Protein AF-A0A7W1XRI1-F1 (afdb_monomer_lite)

Structure (mmCIF, N/CA/C/O backbone):
data_AF-A0A7W1XRI1-F1
#
_entry.id   AF-A0A7W1XRI1-F1
#
loop_
_atom_site.group_PDB
_atom_site.id
_atom_site.type_symbol
_atom_site.label_atom_id
_atom_site.label_alt_id
_atom_site.label_comp_id
_atom_site.label_asym_id
_atom_site.label_entity_id
_atom_site.label_seq_id
_atom_site.pdbx_PDB_ins_code
_atom_site.Cartn_x
_atom_site.Cartn_y
_atom_site.Cartn_z
_atom_site.occupancy
_atom_site.B_iso_or_equiv
_atom_site.auth_seq_id
_atom_site.auth_comp_id
_atom_site.auth_asym_id
_atom_site.auth_atom_id
_atom_site.pdbx_PDB_model_num
ATOM 1 N N . MET A 1 1 ? -34.642 -37.595 8.463 1.00 37.41 1 MET A N 1
ATOM 2 C CA . MET A 1 1 ? -33.340 -37.280 7.841 1.00 37.41 1 MET A CA 1
ATOM 3 C C . MET A 1 1 ? -33.602 -36.284 6.728 1.00 37.41 1 MET A C 1
ATOM 5 O O . MET A 1 1 ? -34.207 -36.663 5.739 1.00 37.41 1 MET A O 1
ATOM 9 N N . ALA A 1 2 ? -33.246 -35.018 6.920 1.00 35.25 2 ALA A N 1
ATOM 10 C CA . ALA A 1 2 ? -33.265 -34.019 5.857 1.00 35.25 2 ALA A CA 1
ATOM 11 C C . ALA A 1 2 ? -31.878 -33.380 5.870 1.00 35.25 2 ALA A C 1
ATOM 13 O O . ALA A 1 2 ? -31.556 -32.626 6.783 1.00 35.25 2 ALA A O 1
ATOM 14 N N . GLY A 1 3 ? -31.025 -33.817 4.944 1.00 35.16 3 GLY A N 1
ATOM 15 C CA . GLY A 1 3 ? -29.695 -33.256 4.765 1.00 35.16 3 GLY A CA 1
ATOM 16 C C . GLY A 1 3 ? -29.837 -31.884 4.132 1.00 35.16 3 GLY A C 1
ATOM 17 O O . GLY A 1 3 ? -30.342 -31.766 3.018 1.00 35.16 3 GLY A O 1
ATOM 18 N N . THR A 1 4 ? -29.432 -30.852 4.859 1.00 43.38 4 THR A N 1
ATOM 19 C CA . THR A 1 4 ? -29.171 -29.534 4.295 1.00 43.38 4 THR A CA 1
ATOM 20 C C . THR A 1 4 ? -28.108 -29.705 3.214 1.00 43.38 4 THR A C 1
ATOM 22 O O . THR A 1 4 ? -27.023 -30.221 3.476 1.00 43.38 4 THR A O 1
ATOM 25 N N . ASP A 1 5 ? -28.450 -29.352 1.978 1.00 43.97 5 ASP A N 1
ATOM 26 C CA . ASP A 1 5 ? -27.584 -29.549 0.821 1.00 43.97 5 ASP A CA 1
ATOM 27 C C . ASP A 1 5 ? -26.367 -28.616 0.931 1.00 43.97 5 ASP A C 1
ATOM 29 O O . ASP A 1 5 ? -26.465 -27.397 0.750 1.00 43.97 5 ASP A O 1
ATOM 33 N N . GLN A 1 6 ? -25.215 -29.195 1.285 1.00 46.41 6 GLN A N 1
ATOM 34 C CA . GLN A 1 6 ? -23.939 -28.504 1.498 1.00 46.41 6 GLN A CA 1
ATOM 35 C C . GLN A 1 6 ? -23.555 -27.623 0.294 1.00 46.41 6 GLN A C 1
ATOM 37 O O . GLN A 1 6 ? -22.913 -26.585 0.454 1.00 46.41 6 GLN A O 1
ATOM 42 N N . SER A 1 7 ? -24.033 -27.981 -0.902 1.00 38.72 7 SER A N 1
ATOM 43 C CA . SER A 1 7 ? -23.811 -27.250 -2.150 1.00 38.72 7 SER A CA 1
ATOM 44 C C . SER A 1 7 ? -24.429 -25.844 -2.164 1.00 38.72 7 SER A C 1
ATOM 46 O O . SER A 1 7 ? -23.834 -24.926 -2.729 1.00 38.72 7 SER A O 1
ATOM 48 N N . ILE A 1 8 ? -25.570 -25.629 -1.495 1.00 37.28 8 ILE A N 1
ATOM 49 C CA . ILE A 1 8 ? -26.222 -24.313 -1.394 1.00 37.28 8 ILE A CA 1
ATOM 50 C C . ILE A 1 8 ? -25.454 -23.418 -0.417 1.00 37.28 8 ILE A C 1
ATOM 52 O O . ILE A 1 8 ? -25.245 -22.234 -0.687 1.00 37.28 8 ILE A O 1
ATOM 56 N N . ILE A 1 9 ? -24.975 -23.979 0.696 1.00 39.72 9 ILE A N 1
ATOM 57 C CA . ILE A 1 9 ? -24.142 -23.249 1.660 1.00 39.72 9 ILE A CA 1
ATOM 58 C C . ILE A 1 9 ? -22.789 -22.881 1.038 1.00 39.72 9 ILE A C 1
ATOM 60 O O . ILE A 1 9 ? -22.321 -21.755 1.219 1.00 39.72 9 ILE A O 1
ATOM 64 N N . ASP A 1 10 ? -22.181 -23.772 0.259 1.00 43.94 10 ASP A N 1
ATOM 65 C CA . ASP A 1 10 ? -20.917 -23.500 -0.428 1.00 43.94 10 ASP A CA 1
ATOM 66 C C . ASP A 1 10 ? -21.089 -22.494 -1.583 1.00 43.94 10 ASP A C 1
ATOM 68 O O . ASP A 1 10 ? -20.246 -21.610 -1.767 1.00 43.94 10 ASP A O 1
ATOM 72 N N . PHE A 1 11 ? -22.228 -22.524 -2.286 1.00 37.19 11 PHE A N 1
ATOM 73 C CA . PHE A 1 11 ? -22.610 -21.508 -3.274 1.00 37.19 11 PHE A CA 1
ATOM 74 C C . PHE A 1 11 ? -22.793 -20.118 -2.639 1.00 37.19 11 PHE A C 1
ATOM 76 O O . PHE A 1 11 ? -22.273 -19.119 -3.148 1.00 37.19 11 PHE A O 1
ATOM 83 N N . LEU A 1 12 ? -23.459 -20.040 -1.481 1.00 32.16 12 LEU A N 1
ATOM 84 C CA . LEU A 1 12 ? -23.660 -18.787 -0.745 1.00 32.16 12 LEU A CA 1
ATOM 85 C C . LEU A 1 12 ? -22.358 -18.256 -0.120 1.00 32.16 12 LEU A C 1
ATOM 87 O O . LEU A 1 12 ? -22.116 -17.049 -0.163 1.00 32.16 12 LEU A O 1
ATOM 91 N N . LYS A 1 13 ? -21.467 -19.128 0.374 1.00 42.53 13 LYS A N 1
ATOM 92 C CA . LYS A 1 13 ? -20.107 -18.757 0.819 1.00 42.53 13 LYS A CA 1
ATOM 93 C C . LYS A 1 13 ? -19.236 -18.226 -0.327 1.00 42.53 13 LYS A C 1
ATOM 95 O O . LYS A 1 13 ? -18.382 -17.372 -0.091 1.00 42.53 13 LYS A O 1
ATOM 100 N N . GLY A 1 14 ? -19.455 -18.700 -1.556 1.00 36.97 14 GLY A N 1
ATOM 101 C CA . GLY A 1 14 ? -18.768 -18.227 -2.763 1.00 36.97 14 GLY A CA 1
ATOM 102 C C . GLY A 1 14 ? -19.269 -16.873 -3.286 1.00 36.97 14 GLY A C 1
ATOM 103 O O . GLY A 1 14 ? -18.484 -16.097 -3.830 1.00 36.97 14 GLY A O 1
ATOM 104 N N . GLN A 1 15 ? -20.555 -16.558 -3.093 1.00 35.12 15 GLN A N 1
ATOM 105 C CA . GLN A 1 15 ? -21.177 -15.297 -3.529 1.00 35.12 15 GLN A CA 1
ATOM 106 C C . GLN A 1 15 ? -21.109 -14.175 -2.477 1.00 35.12 15 GLN A C 1
ATOM 108 O O . GLN A 1 15 ? -20.987 -13.000 -2.837 1.00 35.12 15 GLN A O 1
ATOM 113 N N . PHE A 1 16 ? -21.159 -14.508 -1.183 1.00 39.94 16 PHE A N 1
ATOM 114 C CA . PHE A 1 16 ? -21.253 -13.538 -0.091 1.00 39.94 16 PHE A CA 1
ATOM 115 C C . PHE A 1 16 ? -19.950 -13.471 0.711 1.00 39.94 16 PHE A C 1
ATOM 117 O O . PHE A 1 16 ? -19.619 -14.333 1.525 1.00 39.94 16 PHE A O 1
ATOM 124 N N . SER A 1 17 ? -19.181 -12.400 0.507 1.00 48.94 17 SER A N 1
ATOM 125 C CA . SER A 1 17 ? -17.988 -12.155 1.315 1.00 48.94 17 SER A CA 1
ATOM 126 C C . SER A 1 17 ? -18.404 -11.607 2.677 1.00 48.94 17 SER A C 1
ATOM 128 O O . SER A 1 17 ? -18.649 -10.409 2.809 1.00 48.94 17 SER A O 1
ATOM 130 N N . TRP A 1 18 ? -18.413 -12.457 3.706 1.00 42.91 18 TRP A N 1
ATOM 131 C CA . TRP A 1 18 ? -18.599 -12.049 5.106 1.00 42.91 18 TRP A CA 1
ATOM 132 C C . TRP A 1 18 ? -17.709 -10.861 5.504 1.00 42.91 18 TRP A C 1
ATOM 134 O O . TRP A 1 18 ? -18.136 -9.990 6.253 1.00 42.91 18 TRP A O 1
ATOM 144 N N . LYS A 1 19 ? -16.516 -10.738 4.901 1.00 42.34 19 LYS A N 1
ATOM 145 C CA . LYS A 1 19 ? -15.632 -9.568 5.045 1.00 42.34 19 LYS A CA 1
ATOM 146 C C . LYS A 1 19 ? -16.298 -8.262 4.597 1.00 42.34 19 LYS A C 1
ATOM 148 O O . LYS A 1 19 ? -16.193 -7.265 5.297 1.00 42.34 19 LYS A O 1
ATOM 153 N N . LYS A 1 20 ? -16.998 -8.251 3.457 1.00 40.41 20 LYS A N 1
ATOM 154 C CA . LYS A 1 20 ? -17.723 -7.065 2.963 1.00 40.41 20 LYS A CA 1
ATOM 155 C C . LYS A 1 20 ? -18.910 -6.719 3.863 1.00 40.41 20 LYS A C 1
ATOM 157 O O . LYS A 1 20 ? -19.158 -5.540 4.082 1.00 40.41 20 LYS A O 1
ATOM 162 N N . THR A 1 21 ? -19.587 -7.725 4.417 1.00 46.03 21 THR A N 1
ATOM 163 C CA . THR A 1 21 ? -20.701 -7.539 5.359 1.00 46.03 21 THR A CA 1
ATOM 164 C C . THR A 1 21 ? -20.227 -6.947 6.686 1.00 46.03 21 THR A C 1
ATOM 166 O O . THR A 1 21 ? -20.824 -5.984 7.154 1.00 46.03 21 THR A O 1
ATOM 169 N N . PHE A 1 22 ? -19.118 -7.437 7.255 1.00 47.59 22 PHE A N 1
ATOM 170 C CA . PHE A 1 22 ? -18.530 -6.864 8.473 1.00 47.59 22 PHE A CA 1
ATOM 171 C C . PHE A 1 22 ? -17.975 -5.454 8.251 1.00 47.59 22 PHE A C 1
ATOM 173 O O . PHE A 1 22 ? -18.171 -4.587 9.095 1.00 47.59 22 PHE A O 1
ATOM 180 N N . ILE A 1 23 ? -17.361 -5.183 7.093 1.00 42.34 23 ILE A N 1
ATOM 181 C CA . ILE A 1 23 ? -16.920 -3.828 6.725 1.00 42.34 23 ILE A CA 1
ATOM 182 C C . ILE A 1 23 ? -18.124 -2.886 6.588 1.00 42.34 23 ILE A C 1
ATOM 184 O O . ILE A 1 23 ? -18.097 -1.785 7.128 1.00 42.34 23 ILE A O 1
ATOM 188 N N . ALA A 1 24 ? -19.196 -3.309 5.911 1.00 44.28 24 ALA A N 1
ATOM 189 C CA . ALA A 1 24 ? -20.409 -2.506 5.769 1.00 44.28 24 ALA A CA 1
ATOM 190 C C . ALA A 1 24 ? -21.101 -2.261 7.120 1.00 44.28 24 ALA A C 1
ATOM 192 O O . ALA A 1 24 ? -21.518 -1.138 7.395 1.00 44.28 24 ALA A O 1
ATOM 193 N N . ALA A 1 25 ? -21.166 -3.282 7.980 1.00 52.06 25 ALA A N 1
ATOM 194 C CA . ALA A 1 25 ? -21.699 -3.168 9.333 1.00 52.06 25 ALA A CA 1
ATOM 195 C C . ALA A 1 25 ? -20.845 -2.232 10.197 1.00 52.06 25 ALA A C 1
ATOM 197 O O . ALA A 1 25 ? -21.398 -1.368 10.863 1.00 52.06 25 ALA A O 1
ATOM 198 N N . GLY A 1 26 ? -19.514 -2.330 10.127 1.00 49.44 26 GLY A N 1
ATOM 199 C CA . GLY A 1 26 ? -18.587 -1.424 10.804 1.00 49.44 26 GLY A CA 1
ATOM 200 C C . GLY A 1 26 ? -18.720 0.026 10.344 1.00 49.44 26 GLY A C 1
ATOM 201 O O . GLY A 1 26 ? -18.799 0.923 11.174 1.00 49.44 26 GLY A O 1
ATOM 202 N N . VAL A 1 27 ? -18.820 0.264 9.031 1.00 45.47 27 VAL A N 1
ATOM 203 C CA . VAL A 1 27 ? -19.059 1.604 8.465 1.00 45.47 27 VAL A CA 1
ATOM 204 C C . VAL A 1 27 ? -20.405 2.157 8.930 1.00 45.47 27 VAL A C 1
ATOM 206 O O . VAL A 1 27 ? -20.464 3.294 9.387 1.00 45.47 27 VAL A O 1
ATOM 209 N N . ALA A 1 28 ? -21.476 1.362 8.875 1.00 46.91 28 ALA A N 1
ATOM 210 C CA . ALA A 1 28 ? -22.787 1.775 9.369 1.00 46.91 28 ALA A CA 1
ATOM 211 C C . ALA A 1 28 ? -22.765 2.067 10.879 1.00 46.91 28 ALA A C 1
ATOM 213 O O . ALA A 1 28 ? -23.347 3.049 11.325 1.00 46.91 28 ALA A O 1
ATOM 214 N N . PHE A 1 29 ? -22.050 1.261 11.661 1.00 54.41 29 PHE A N 1
ATOM 215 C CA . PHE A 1 29 ? -21.919 1.433 13.105 1.00 54.41 29 PHE A CA 1
ATOM 216 C C . PHE A 1 29 ? -21.127 2.701 13.465 1.00 54.41 29 PHE A C 1
ATOM 218 O O . PHE A 1 29 ? -21.561 3.472 14.317 1.00 54.41 29 PHE A O 1
ATOM 225 N N . VAL A 1 30 ? -20.028 2.987 12.758 1.00 47.53 30 VAL A N 1
ATOM 226 C CA . VAL A 1 30 ? -19.276 4.249 12.891 1.00 47.53 30 VAL A CA 1
ATOM 227 C C . VAL A 1 30 ? -20.113 5.453 12.456 1.00 47.53 30 VAL A C 1
ATOM 229 O O . VAL A 1 30 ? -20.028 6.494 13.095 1.00 47.53 30 VAL A O 1
ATOM 232 N N . LEU A 1 31 ? -20.941 5.338 11.413 1.00 43.28 31 LEU A N 1
ATOM 233 C CA . LEU A 1 31 ? -21.844 6.419 10.991 1.00 43.28 31 LEU A CA 1
ATOM 234 C C . LEU A 1 31 ? -22.941 6.707 12.025 1.00 43.28 31 LEU A C 1
ATOM 236 O O . LEU A 1 31 ? -23.310 7.862 12.207 1.00 43.28 31 LEU A O 1
ATOM 240 N N . VAL A 1 32 ? -23.463 5.670 12.688 1.00 50.59 32 VAL A N 1
ATOM 241 C CA . VAL A 1 32 ? -24.526 5.799 13.697 1.00 50.59 32 VAL A CA 1
ATOM 242 C C . VAL A 1 32 ? -23.991 6.347 15.018 1.00 50.59 32 VAL A C 1
ATOM 244 O O . VAL A 1 32 ? -24.643 7.192 15.625 1.00 50.59 32 VAL A O 1
ATOM 247 N N . PHE A 1 33 ? -22.828 5.876 15.471 1.00 49.22 33 PHE A N 1
ATOM 248 C CA . PHE A 1 33 ? -22.303 6.233 16.790 1.00 49.22 33 PHE A CA 1
ATOM 249 C C . PHE A 1 33 ? -21.225 7.324 16.740 1.00 49.22 33 PHE A C 1
ATOM 251 O O . PHE A 1 33 ? -21.141 8.119 17.665 1.00 49.22 33 PHE A O 1
ATOM 258 N N . GLY A 1 34 ? -20.454 7.450 15.659 1.00 45.84 34 GLY A N 1
ATOM 259 C CA . GLY A 1 34 ? -19.337 8.395 15.547 1.00 45.84 34 GLY A CA 1
ATOM 260 C C . GLY A 1 34 ? -18.073 7.907 16.269 1.00 45.84 34 GLY A C 1
ATOM 261 O O . GLY A 1 34 ? -18.139 7.338 17.355 1.00 45.84 34 GLY A O 1
ATOM 262 N N . GLY A 1 35 ? -16.897 8.132 15.670 1.00 47.97 35 GLY A N 1
ATOM 263 C CA . GLY A 1 35 ? -15.612 7.639 16.196 1.00 47.97 35 GLY A CA 1
ATOM 264 C C . GLY A 1 35 ? -15.251 8.155 17.598 1.00 47.97 35 GLY A C 1
ATOM 265 O O . GLY A 1 35 ? -14.703 7.407 18.400 1.00 47.97 35 GLY A O 1
ATOM 266 N N . GLU A 1 36 ? -15.597 9.404 17.918 1.00 43.12 36 GLU A N 1
ATOM 267 C CA . GLU A 1 36 ? -15.350 10.007 19.240 1.00 43.12 36 GLU A CA 1
ATOM 268 C C . GLU A 1 36 ? -16.320 9.495 20.324 1.00 43.12 36 GLU A C 1
ATOM 270 O O . GLU A 1 36 ? -15.937 9.311 21.482 1.00 43.12 36 GLU A O 1
ATOM 275 N N . THR A 1 37 ? -17.569 9.190 19.959 1.00 49.56 37 THR A N 1
ATOM 276 C CA . THR A 1 37 ? -18.570 8.632 20.886 1.00 49.56 37 THR A CA 1
ATOM 277 C C . THR A 1 37 ? -18.275 7.173 21.222 1.00 49.56 37 THR A C 1
ATOM 279 O O . THR A 1 37 ? -18.488 6.745 22.354 1.00 49.56 37 THR A O 1
ATOM 282 N N . LEU A 1 38 ? -17.742 6.414 20.254 1.00 53.78 38 LEU A N 1
ATOM 283 C CA . LEU A 1 38 ? -17.369 5.009 20.441 1.00 53.78 38 LEU A CA 1
ATOM 284 C C . LEU A 1 38 ? -16.309 4.819 21.539 1.00 53.78 38 LEU A C 1
ATOM 286 O O . LEU A 1 38 ? -16.357 3.822 22.258 1.00 53.78 38 LEU A O 1
ATOM 290 N N . GLY A 1 39 ? -15.388 5.778 21.689 1.00 52.75 39 GLY A N 1
ATOM 291 C CA . GLY A 1 39 ? -14.331 5.728 22.702 1.00 52.75 39 GLY A CA 1
ATOM 292 C C . GLY A 1 39 ? -14.754 6.207 24.092 1.00 52.75 39 GLY A C 1
ATOM 293 O O . GLY A 1 39 ? -14.235 5.715 25.087 1.00 52.75 39 GLY A O 1
ATOM 294 N N . SER A 1 40 ? -15.701 7.145 24.179 1.00 51.44 40 SER A N 1
ATOM 295 C CA . SER A 1 40 ? -16.150 7.732 25.453 1.00 51.44 40 SER A CA 1
ATOM 296 C C . SER A 1 40 ? -17.323 6.993 26.113 1.00 51.44 40 SER A C 1
ATOM 298 O O . SER A 1 40 ? -17.584 7.222 27.289 1.00 51.44 40 SER A O 1
ATOM 300 N N . HIS A 1 41 ? -18.010 6.106 25.380 1.00 59.69 41 HIS A N 1
ATOM 301 C CA . HIS A 1 41 ? -19.217 5.393 25.833 1.00 59.69 41 HIS A CA 1
ATOM 302 C C . HIS A 1 41 ? -19.175 3.884 25.522 1.00 59.69 41 HIS A C 1
ATOM 304 O O . HIS A 1 41 ? -20.215 3.251 25.317 1.00 59.69 41 HIS A O 1
ATOM 310 N N . SER A 1 42 ? -17.979 3.293 25.449 1.00 58.72 42 SER A N 1
ATOM 311 C CA . SER A 1 42 ? -17.773 1.887 25.059 1.00 58.72 42 SER A CA 1
ATOM 312 C C . SER A 1 42 ? -18.607 0.903 25.890 1.00 58.72 42 SER A C 1
ATOM 314 O O . SER A 1 42 ? -19.233 0.004 25.330 1.00 58.72 42 SER A O 1
ATOM 316 N N . ASP A 1 43 ? -18.706 1.109 27.203 1.00 63.56 43 ASP A N 1
ATOM 317 C CA . ASP A 1 43 ? -19.498 0.255 28.096 1.00 63.56 43 ASP A CA 1
ATOM 318 C C . ASP A 1 43 ? -20.999 0.289 27.771 1.00 63.56 43 ASP A C 1
ATOM 320 O O . ASP A 1 43 ? -21.679 -0.739 27.814 1.00 63.56 43 ASP A O 1
ATOM 324 N N . ASP A 1 44 ? -21.532 1.453 27.401 1.00 67.50 44 ASP A N 1
ATOM 325 C CA . ASP A 1 44 ? -22.946 1.604 27.053 1.00 67.50 44 ASP A CA 1
ATOM 326 C C . ASP A 1 44 ? -23.254 1.048 25.658 1.00 67.50 44 ASP A C 1
ATOM 328 O O . ASP A 1 44 ? -24.326 0.481 25.427 1.00 67.50 44 ASP A O 1
ATOM 332 N N . ILE A 1 45 ? -22.283 1.106 24.746 1.00 62.88 45 ILE A N 1
ATOM 333 C CA . ILE A 1 45 ? -22.358 0.473 23.427 1.00 62.88 45 ILE A CA 1
ATOM 334 C C . ILE A 1 45 ? -22.326 -1.054 23.552 1.00 62.88 45 ILE A C 1
ATOM 336 O O . ILE A 1 45 ? -23.132 -1.737 22.918 1.00 62.88 45 ILE A O 1
ATOM 340 N N . ILE A 1 46 ? -21.462 -1.604 24.408 1.00 67.12 46 ILE A N 1
ATOM 341 C CA . ILE A 1 46 ? -21.415 -3.046 24.694 1.00 67.12 46 ILE A CA 1
ATOM 342 C C . ILE A 1 46 ? -22.736 -3.509 25.318 1.00 67.12 46 ILE A C 1
ATOM 344 O O . ILE A 1 46 ? -23.309 -4.507 24.874 1.00 67.12 46 ILE A O 1
ATOM 348 N N . LYS A 1 47 ? -23.290 -2.756 26.279 1.00 75.00 47 LYS A N 1
ATOM 349 C CA . LYS A 1 47 ? -24.630 -3.035 26.829 1.00 75.00 47 LYS A CA 1
ATOM 350 C C . LYS A 1 47 ? -25.710 -3.012 25.747 1.00 75.00 47 LYS A C 1
ATOM 352 O O . LYS A 1 47 ? -26.585 -3.877 25.747 1.00 75.00 47 LYS A O 1
ATOM 357 N N . TRP A 1 48 ? -25.664 -2.055 24.820 1.00 72.19 48 TRP A N 1
ATOM 358 C CA . TRP A 1 48 ? -26.609 -1.984 23.702 1.00 72.19 48 TRP A CA 1
ATOM 359 C C . TRP A 1 48 ? -26.493 -3.200 22.774 1.00 72.19 48 TRP A C 1
ATOM 361 O O . TRP A 1 48 ? -27.517 -3.783 22.415 1.00 72.19 48 TRP A O 1
ATOM 371 N N . ILE A 1 49 ? -25.270 -3.627 22.433 1.00 66.88 49 ILE A N 1
ATOM 372 C CA . ILE A 1 49 ? -25.008 -4.808 21.589 1.00 66.88 49 ILE A CA 1
ATOM 373 C C . ILE A 1 49 ? -25.568 -6.072 22.255 1.00 66.88 49 ILE A C 1
ATOM 375 O O . ILE A 1 49 ? -26.246 -6.871 21.606 1.00 66.88 49 ILE A O 1
ATOM 379 N N . ASN A 1 50 ? -25.333 -6.229 23.557 1.00 76.88 50 ASN A N 1
ATOM 380 C CA . ASN A 1 50 ? -25.730 -7.424 24.301 1.00 76.88 50 ASN A CA 1
ATOM 381 C C . ASN A 1 50 ? -27.237 -7.481 24.581 1.00 76.88 50 ASN A C 1
ATOM 383 O O . ASN A 1 50 ? -27.801 -8.563 24.699 1.00 76.88 50 ASN A O 1
ATOM 387 N N . ASN A 1 51 ? -27.923 -6.337 24.636 1.00 76.94 51 ASN A N 1
ATOM 388 C CA . ASN A 1 51 ? -29.351 -6.304 24.961 1.00 76.94 51 ASN A CA 1
ATOM 389 C C . ASN A 1 51 ? -30.275 -6.237 23.740 1.00 76.94 51 ASN A C 1
ATOM 391 O O . ASN A 1 51 ? -31.482 -6.483 23.877 1.00 76.94 51 ASN A O 1
ATOM 395 N N . ARG A 1 52 ? -29.749 -5.957 22.542 1.00 72.06 52 ARG A N 1
ATOM 396 C CA . ARG A 1 52 ? -30.565 -5.799 21.333 1.00 72.06 52 ARG A CA 1
ATOM 397 C C . ARG A 1 52 ? -30.775 -7.118 20.596 1.00 72.06 52 ARG A C 1
ATOM 399 O O . ARG A 1 52 ? -29.838 -7.873 20.366 1.00 72.06 52 ARG A O 1
ATOM 406 N N . ASN A 1 53 ? -32.021 -7.378 20.206 1.00 73.69 53 ASN A N 1
ATOM 407 C CA . ASN A 1 53 ? -32.368 -8.538 19.388 1.00 73.69 53 ASN A CA 1
ATOM 408 C C . ASN A 1 53 ? -31.863 -8.346 17.954 1.00 73.69 53 ASN A C 1
ATOM 410 O O . ASN A 1 53 ? -31.884 -7.226 17.430 1.00 73.69 53 ASN A O 1
ATOM 414 N N . VAL A 1 54 ? -31.465 -9.443 17.309 1.00 60.25 54 VAL A N 1
ATOM 415 C CA . VAL A 1 54 ? -31.155 -9.443 15.875 1.00 60.25 54 VAL A CA 1
ATOM 416 C C . VAL A 1 54 ? -32.412 -9.028 15.086 1.00 60.25 54 VAL A C 1
ATOM 418 O O . VAL A 1 54 ? -33.470 -9.642 15.263 1.00 60.25 54 VAL A O 1
ATOM 421 N N . PRO A 1 55 ? -32.333 -7.992 14.226 1.00 55.75 55 PRO A N 1
ATOM 422 C CA . PRO A 1 55 ? -33.451 -7.584 13.380 1.00 55.75 55 PRO A CA 1
ATOM 423 C C . PRO A 1 55 ? -33.940 -8.730 12.494 1.00 55.75 55 PRO A C 1
ATOM 425 O O . PRO A 1 55 ? -33.133 -9.517 12.010 1.00 55.75 55 PRO A O 1
ATOM 428 N N . GLU A 1 56 ? -35.241 -8.792 12.221 1.00 52.91 56 GLU A N 1
ATOM 429 C CA . GLU A 1 56 ? -35.870 -9.893 11.473 1.00 52.91 56 GLU A CA 1
ATOM 430 C C . GLU A 1 56 ? -35.232 -10.127 10.093 1.00 52.91 56 GLU A C 1
ATOM 432 O O . GLU A 1 56 ? -34.910 -11.258 9.738 1.00 52.91 56 GLU A O 1
ATOM 437 N N . PHE A 1 57 ? -34.894 -9.050 9.374 1.00 47.84 57 PHE A N 1
ATOM 438 C CA . PHE A 1 57 ? -34.188 -9.127 8.088 1.00 47.84 57 PHE A CA 1
ATOM 439 C C . PHE A 1 57 ? -32.773 -9.730 8.186 1.00 47.84 57 PHE A C 1
ATOM 441 O O . PHE A 1 57 ? -32.228 -10.179 7.182 1.00 47.84 57 PHE A O 1
ATOM 448 N N . ALA A 1 58 ? -32.162 -9.705 9.374 1.00 49.94 58 ALA A N 1
ATOM 449 C CA . ALA A 1 58 ? -30.813 -10.194 9.639 1.00 49.94 58 ALA A CA 1
ATOM 450 C C . ALA A 1 58 ? -30.799 -11.628 10.201 1.00 49.94 58 ALA A C 1
ATOM 452 O O . ALA A 1 58 ? -29.749 -12.271 10.196 1.00 49.94 58 ALA A O 1
ATOM 453 N N . GLN A 1 59 ? -31.948 -12.157 10.644 1.00 56.06 59 GLN A N 1
ATOM 454 C CA . GLN A 1 59 ? -32.046 -13.502 11.227 1.00 56.06 59 GLN A CA 1
ATOM 455 C C . GLN A 1 59 ? -31.627 -14.593 10.230 1.00 56.06 59 GLN A C 1
ATOM 457 O O . GLN A 1 59 ? -30.927 -15.533 10.599 1.00 56.06 59 GLN A O 1
ATOM 462 N N . SER A 1 60 ? -31.962 -14.433 8.946 1.00 47.53 60 SER A N 1
ATOM 463 C CA . SER A 1 60 ? -31.581 -15.369 7.876 1.00 47.53 60 SER A CA 1
ATOM 464 C C . SER A 1 60 ? -30.073 -15.414 7.599 1.00 47.53 60 SER A C 1
ATOM 466 O O . SER A 1 60 ? -29.562 -16.441 7.160 1.00 47.53 60 SER A O 1
ATOM 468 N N . PHE A 1 61 ? -29.344 -14.331 7.881 1.00 45.97 61 PHE A N 1
ATOM 469 C CA . PHE A 1 61 ? -27.894 -14.268 7.694 1.00 45.97 61 PHE A CA 1
ATOM 470 C C . PHE A 1 61 ? -27.151 -14.905 8.869 1.00 45.97 61 PHE A C 1
ATOM 472 O O . PHE A 1 61 ? -26.162 -15.609 8.671 1.00 45.97 61 PHE A O 1
ATOM 479 N N . VAL A 1 62 ? -27.655 -14.699 10.086 1.00 50.38 62 VAL A N 1
ATOM 480 C CA . VAL A 1 62 ? -27.066 -15.216 11.329 1.00 50.38 62 VAL A CA 1
ATOM 481 C C . VAL A 1 62 ? -27.279 -16.730 11.480 1.00 50.38 62 VAL A C 1
ATOM 483 O O . VAL A 1 62 ? -26.380 -17.423 11.943 1.00 50.38 62 VAL A O 1
ATOM 486 N N . ASN A 1 63 ? -28.404 -17.263 10.998 1.00 52.09 63 ASN A N 1
ATOM 487 C CA . ASN A 1 63 ? -28.760 -18.685 11.112 1.00 52.09 63 ASN A CA 1
ATOM 488 C C . ASN A 1 63 ? -28.088 -19.607 10.070 1.00 52.09 63 ASN A C 1
ATOM 490 O O . ASN A 1 63 ? -28.462 -20.768 9.941 1.00 52.09 63 ASN A O 1
ATOM 494 N N . SER A 1 64 ? -27.099 -19.123 9.309 1.00 44.47 64 SER A N 1
ATOM 495 C CA . SER A 1 64 ? -26.443 -19.901 8.239 1.00 44.47 64 SER A CA 1
ATOM 496 C C . SER A 1 64 ? -25.357 -20.884 8.723 1.00 44.47 64 SER A C 1
ATOM 498 O O . SER A 1 64 ? -24.660 -21.484 7.904 1.00 44.47 64 SER A O 1
ATOM 500 N N . GLY A 1 65 ? -25.223 -21.080 10.040 1.00 42.69 65 GLY A N 1
ATOM 501 C CA . GLY A 1 65 ? -24.386 -22.113 10.654 1.00 42.69 65 GLY A CA 1
ATOM 502 C C . GLY A 1 65 ? -25.227 -23.137 11.417 1.00 42.69 65 GLY A C 1
ATOM 503 O O . GLY A 1 65 ? -25.664 -22.841 12.520 1.00 42.69 65 GLY A O 1
ATOM 504 N N . ASP A 1 66 ? -25.454 -24.302 10.802 1.00 39.72 66 ASP A N 1
ATOM 505 C CA . ASP A 1 66 ? -25.823 -25.637 11.335 1.00 39.72 66 ASP A CA 1
ATOM 506 C C . ASP A 1 66 ? -26.775 -25.814 12.540 1.00 39.72 66 ASP A C 1
ATOM 508 O O . ASP A 1 66 ? -26.939 -26.919 13.051 1.00 39.72 66 ASP A O 1
ATOM 512 N N . SER A 1 67 ? -27.484 -24.782 12.979 1.00 41.84 67 SER A N 1
ATOM 513 C CA . SER A 1 67 ? -28.397 -24.853 14.115 1.00 41.84 67 SER A CA 1
ATOM 514 C C . SER A 1 67 ? -29.773 -24.353 13.699 1.00 41.84 67 SER A C 1
ATOM 516 O O . SER A 1 67 ? -30.099 -23.170 13.805 1.00 41.84 67 SER A O 1
ATOM 518 N N . LEU A 1 68 ? -30.607 -25.293 13.253 1.00 42.06 68 LEU A N 1
ATOM 519 C CA . LEU A 1 68 ? -32.061 -25.159 13.170 1.00 42.06 68 LEU A CA 1
ATOM 520 C C . LEU A 1 68 ? -32.636 -25.093 14.600 1.00 42.06 68 LEU A C 1
ATOM 522 O O . LEU A 1 68 ? -33.280 -26.018 15.082 1.00 42.06 68 LEU A O 1
ATOM 526 N N . ALA A 1 69 ? -32.368 -23.989 15.296 1.00 40.84 69 ALA A N 1
ATOM 527 C CA . ALA A 1 69 ? -33.042 -23.615 16.530 1.00 40.84 69 ALA A CA 1
ATOM 528 C C . ALA A 1 69 ? -34.031 -22.496 16.196 1.00 40.84 69 ALA A C 1
ATOM 530 O O . ALA A 1 69 ? -33.739 -21.304 16.264 1.00 40.84 69 ALA A O 1
ATOM 531 N N . THR A 1 70 ? -35.221 -22.906 15.774 1.00 47.25 70 THR A N 1
ATOM 532 C CA . THR A 1 70 ? -36.405 -22.052 15.772 1.00 47.25 70 THR A CA 1
ATOM 533 C C . THR A 1 70 ? -36.639 -21.487 17.176 1.00 47.25 70 THR A C 1
ATOM 535 O O . THR A 1 70 ? -36.614 -22.220 18.163 1.00 47.25 70 THR A O 1
ATOM 538 N N . THR A 1 71 ? -36.908 -20.180 17.230 1.00 47.25 71 THR A N 1
ATOM 539 C CA . THR A 1 71 ? -37.489 -19.434 18.362 1.00 47.25 71 THR A CA 1
ATOM 540 C C . THR A 1 71 ? -36.675 -19.376 19.661 1.00 47.25 71 THR A C 1
ATOM 542 O O . THR A 1 71 ? -37.086 -19.890 20.694 1.00 47.25 71 THR A O 1
ATOM 545 N N . ALA A 1 72 ? -35.583 -18.613 19.648 1.00 47.66 72 ALA A N 1
ATOM 546 C CA . ALA A 1 72 ? -35.156 -17.835 20.811 1.00 47.66 72 ALA A CA 1
ATOM 547 C C . ALA A 1 72 ? -34.576 -16.502 20.323 1.00 47.66 72 ALA A C 1
ATOM 549 O O . ALA A 1 72 ? -33.924 -16.442 19.282 1.00 47.66 72 ALA A O 1
ATOM 550 N N . SER A 1 73 ? -34.860 -15.418 21.042 1.00 58.97 73 SER A N 1
ATOM 551 C CA . SER A 1 73 ? -34.408 -14.060 20.735 1.00 58.97 73 SER A CA 1
ATOM 552 C C . SER A 1 73 ? -32.883 -13.947 20.846 1.00 58.97 73 SER A C 1
ATOM 554 O O . SER A 1 73 ? -32.377 -13.481 21.867 1.00 58.97 73 SER A O 1
ATOM 556 N N . MET A 1 74 ? -32.150 -14.390 19.823 1.00 61.06 74 MET A N 1
ATOM 557 C CA . MET A 1 74 ? -30.699 -14.225 19.768 1.00 61.06 74 MET A CA 1
ATOM 558 C C . MET A 1 74 ? -30.367 -12.739 19.868 1.00 61.06 74 MET A C 1
ATOM 560 O O . MET A 1 74 ? -30.900 -11.903 19.119 1.00 61.06 74 MET A O 1
ATOM 564 N N . LYS A 1 75 ? -29.521 -12.401 20.841 1.00 76.06 75 LYS A N 1
ATOM 565 C CA . LYS A 1 75 ? -29.003 -11.049 20.987 1.00 76.06 75 LYS A CA 1
ATOM 566 C C . LYS A 1 75 ? -27.901 -10.844 19.969 1.00 76.06 75 LYS A C 1
ATOM 568 O O . LYS A 1 75 ? -27.219 -11.789 19.581 1.00 76.06 75 LYS A O 1
ATOM 573 N N . ILE A 1 76 ? -27.714 -9.602 19.528 1.00 67.69 76 ILE A N 1
ATOM 574 C CA . ILE A 1 76 ? -26.633 -9.271 18.596 1.00 67.69 76 ILE A CA 1
ATOM 575 C C . ILE A 1 76 ? -25.301 -9.734 19.193 1.00 67.69 76 ILE A C 1
ATOM 577 O O . ILE A 1 76 ? -24.532 -10.354 18.465 1.00 67.69 76 ILE A O 1
ATOM 581 N N . GLY A 1 77 ? -25.082 -9.521 20.497 1.00 68.12 77 GLY A N 1
ATOM 582 C CA . GLY A 1 77 ? -23.888 -9.939 21.240 1.00 68.12 77 GLY A CA 1
ATOM 583 C C . GLY A 1 77 ? -23.517 -11.423 21.146 1.00 68.12 77 GLY A C 1
ATOM 584 O O . GLY A 1 77 ? -22.328 -11.724 21.149 1.00 68.12 77 GLY A O 1
ATOM 585 N N . ASP A 1 78 ? -24.492 -12.316 20.965 1.00 73.12 78 ASP A N 1
ATOM 586 C CA . ASP A 1 78 ? -24.281 -13.773 20.898 1.00 73.12 78 ASP A CA 1
ATOM 587 C C . ASP A 1 78 ? -23.905 -14.258 19.485 1.00 73.12 78 ASP A C 1
ATOM 589 O O . ASP A 1 78 ? -23.766 -15.453 19.228 1.00 73.12 78 ASP A O 1
ATOM 593 N N . THR A 1 79 ? -23.793 -13.337 18.525 1.00 65.31 79 THR A N 1
ATOM 594 C CA . THR A 1 79 ? -23.454 -13.649 17.132 1.00 65.31 79 THR A CA 1
ATOM 595 C C . THR A 1 79 ? -21.974 -13.385 16.853 1.00 65.31 79 THR A C 1
ATOM 597 O O . THR A 1 79 ? -21.391 -12.496 17.474 1.00 65.31 79 THR A O 1
ATOM 600 N N . PRO A 1 80 ? -21.373 -14.013 15.822 1.00 60.44 80 PRO A N 1
ATOM 601 C CA . PRO A 1 80 ? -20.034 -13.636 15.354 1.00 60.44 80 PRO A CA 1
ATOM 602 C C . PRO A 1 80 ? -19.902 -12.141 15.007 1.00 60.44 80 PRO A C 1
ATOM 604 O O . PRO A 1 80 ? -18.831 -11.555 15.156 1.00 60.44 80 PRO A O 1
ATOM 607 N N . LEU A 1 81 ? -20.999 -11.499 14.577 1.00 60.06 81 LEU A N 1
ATOM 608 C CA . LEU A 1 81 ? -21.070 -10.049 14.378 1.00 60.06 81 LEU A CA 1
ATOM 609 C C . LEU A 1 81 ? -21.035 -9.280 15.702 1.00 60.06 81 LEU A C 1
ATOM 611 O O . LEU A 1 81 ? -20.349 -8.268 15.786 1.00 60.06 81 LEU A O 1
ATOM 615 N N . GLY A 1 82 ? -21.748 -9.738 16.727 1.00 64.50 82 GLY A N 1
ATOM 616 C CA . GLY A 1 82 ? -21.745 -9.134 18.058 1.00 64.50 82 GLY A CA 1
ATOM 617 C C . GLY A 1 82 ? -20.424 -9.286 18.777 1.00 64.50 82 GLY A C 1
ATOM 618 O O . GLY A 1 82 ? -19.946 -8.314 19.347 1.00 64.50 82 GLY A O 1
ATOM 619 N N . GLU A 1 83 ? -19.803 -10.460 18.708 1.00 63.66 83 GLU A N 1
ATOM 620 C CA . GLU A 1 83 ? -18.452 -10.675 19.227 1.00 63.66 83 GLU A CA 1
ATOM 621 C C . GLU A 1 83 ? -17.440 -9.756 18.530 1.00 63.66 83 GLU A C 1
ATOM 623 O O . GLU A 1 83 ? -16.563 -9.176 19.175 1.00 63.66 83 GLU A O 1
ATOM 628 N N . TRP A 1 84 ? -17.577 -9.580 17.210 1.00 66.00 84 TRP A N 1
ATOM 629 C CA . TRP A 1 84 ? -16.773 -8.629 16.447 1.00 66.00 84 TRP A CA 1
ATOM 630 C C . TRP A 1 84 ? -17.051 -7.173 16.861 1.00 66.00 84 TRP A C 1
ATOM 632 O O . TRP A 1 84 ? -16.099 -6.433 17.100 1.00 66.00 84 TRP A O 1
ATOM 642 N N . LEU A 1 85 ? -18.318 -6.767 17.025 1.00 61.53 85 LEU A N 1
ATOM 643 C CA . LEU A 1 85 ? -18.715 -5.422 17.474 1.00 61.53 85 LEU A CA 1
ATOM 644 C C . LEU A 1 85 ? -18.255 -5.119 18.910 1.00 61.53 85 LEU A C 1
ATOM 646 O O . LEU A 1 85 ? -17.865 -3.992 19.211 1.00 61.53 85 LEU A O 1
ATOM 650 N N . GLN A 1 86 ? -18.258 -6.119 19.792 1.00 66.50 86 GLN A N 1
ATOM 651 C CA . GLN A 1 86 ? -17.726 -6.006 21.150 1.00 66.50 86 GLN A CA 1
ATOM 652 C C . GLN A 1 86 ? -16.211 -5.806 21.116 1.00 66.50 86 GLN A C 1
ATOM 654 O O . GLN A 1 86 ? -15.716 -4.845 21.696 1.00 66.50 86 GLN A O 1
ATOM 659 N N . LYS A 1 87 ? -15.469 -6.627 20.357 1.00 62.50 87 LYS A N 1
ATOM 660 C CA . LYS A 1 87 ? -14.018 -6.437 20.155 1.00 62.50 87 LYS A CA 1
ATOM 661 C C . LYS A 1 87 ? -13.695 -5.079 19.523 1.00 62.50 87 LYS A C 1
ATOM 663 O O . LYS A 1 87 ? -12.719 -4.445 19.917 1.00 62.50 87 LYS A O 1
ATOM 668 N N . PHE A 1 88 ? -14.527 -4.618 18.591 1.00 57.88 88 PHE A N 1
ATOM 669 C CA . PHE A 1 88 ? -14.467 -3.288 17.981 1.00 57.88 88 PHE A CA 1
ATOM 670 C C . PHE A 1 88 ? -14.656 -2.169 19.021 1.00 57.88 88 PHE A C 1
ATOM 672 O O . PHE A 1 88 ? -13.853 -1.241 19.068 1.00 57.88 88 PHE A O 1
ATOM 679 N N . SER A 1 89 ? -15.663 -2.273 19.895 1.00 61.47 89 SER A N 1
ATOM 680 C CA . SER A 1 89 ? -15.949 -1.265 20.924 1.00 61.47 89 SER A CA 1
ATOM 681 C C . SER A 1 89 ? -14.917 -1.271 22.061 1.00 61.47 89 SER A C 1
ATOM 683 O O . SER A 1 89 ? -14.488 -0.209 22.506 1.00 61.47 89 SER A O 1
ATOM 685 N N . SER A 1 90 ? -14.435 -2.446 22.479 1.00 60.38 90 SER A N 1
ATOM 686 C CA . SER A 1 90 ? -13.396 -2.588 23.510 1.00 60.38 90 SER A CA 1
ATOM 687 C C . SER A 1 90 ? -11.994 -2.197 23.021 1.00 60.38 90 SER A C 1
ATOM 689 O O . SER A 1 90 ? -11.176 -1.726 23.811 1.00 60.38 90 SER A O 1
ATOM 691 N N . GLY A 1 91 ? -11.699 -2.356 21.723 1.00 52.09 91 GLY A N 1
ATOM 692 C CA . GLY A 1 91 ? -10.436 -1.925 21.106 1.00 52.09 91 GLY A CA 1
ATOM 693 C C . GLY A 1 91 ? -10.236 -0.405 21.101 1.00 52.09 91 GLY A C 1
ATOM 694 O O . GLY A 1 91 ? -9.099 0.064 21.067 1.00 52.09 91 GLY A O 1
ATOM 695 N N . SER A 1 92 ? -11.324 0.361 21.244 1.00 50.47 92 SER A N 1
ATOM 696 C CA . SER A 1 92 ? -11.314 1.827 21.308 1.00 50.47 92 SER A CA 1
ATOM 697 C C . SER A 1 92 ? -10.662 2.403 22.579 1.00 50.47 92 SER A C 1
ATOM 699 O O . SER A 1 92 ? -10.509 3.618 22.676 1.00 50.47 92 SER A O 1
ATOM 701 N N . ASN A 1 93 ? -10.245 1.559 23.534 1.00 43.12 93 ASN A N 1
ATOM 702 C CA . ASN A 1 93 ? -9.502 1.963 24.737 1.00 43.12 93 ASN A CA 1
ATOM 703 C C . ASN A 1 93 ? -7.990 2.180 24.477 1.00 43.12 93 ASN A C 1
ATOM 705 O O . ASN A 1 93 ? -7.213 2.464 25.389 1.00 43.12 93 ASN A O 1
ATOM 709 N N . ARG A 1 94 ? -7.530 2.051 23.225 1.00 50.22 94 ARG A N 1
ATOM 710 C CA . ARG A 1 94 ? -6.237 2.612 22.815 1.00 50.22 94 ARG A CA 1
ATOM 711 C C . ARG A 1 94 ? -6.449 4.074 22.443 1.00 50.22 94 ARG A C 1
ATOM 713 O O . ARG A 1 94 ? -7.331 4.385 21.655 1.00 50.22 94 ARG A O 1
ATOM 720 N N . ASN A 1 95 ? -5.601 4.963 22.954 1.00 49.47 95 ASN A N 1
ATOM 721 C CA . ASN A 1 95 ? -5.614 6.401 22.658 1.00 49.47 95 ASN A CA 1
ATOM 722 C C . ASN A 1 95 ? -5.108 6.687 21.221 1.00 49.47 95 ASN A C 1
ATOM 724 O O . ASN A 1 95 ? -4.119 7.386 21.008 1.00 49.47 95 ASN A O 1
ATOM 728 N N . VAL A 1 96 ? -5.720 6.048 20.221 1.00 53.78 96 VAL A N 1
ATOM 729 C CA . VAL A 1 96 ? -5.418 6.214 18.801 1.00 53.78 96 VAL A CA 1
ATOM 730 C C . VAL A 1 96 ? -6.550 7.033 18.204 1.00 53.78 96 VAL A C 1
ATOM 732 O O . VAL A 1 96 ? -7.676 6.564 18.082 1.00 53.78 96 VAL A O 1
ATOM 735 N N . ASN A 1 97 ? -6.260 8.281 17.842 1.00 56.91 97 ASN A N 1
ATOM 736 C CA . ASN A 1 97 ? -7.252 9.154 17.230 1.00 56.91 97 ASN A CA 1
ATOM 737 C C . ASN A 1 97 ? -7.567 8.660 15.805 1.00 56.91 97 ASN A C 1
ATOM 739 O O . ASN A 1 97 ? -6.773 8.848 14.882 1.00 56.91 97 ASN A O 1
ATOM 743 N N . LEU A 1 98 ? -8.718 8.004 15.636 1.00 61.62 98 LEU A N 1
ATOM 744 C CA . LEU A 1 98 ? -9.182 7.465 14.352 1.00 61.62 98 LEU A CA 1
ATOM 745 C C . LEU A 1 98 ? -9.691 8.559 13.392 1.00 61.62 98 LEU A C 1
ATOM 747 O O . LEU A 1 98 ? -9.810 8.307 12.195 1.00 61.62 98 LEU A O 1
ATOM 751 N N . GLY A 1 99 ? -9.953 9.773 13.888 1.00 63.22 99 GLY A N 1
ATOM 752 C CA . GLY A 1 99 ? -10.390 10.927 13.095 1.00 63.22 99 GLY A CA 1
ATOM 753 C C . GLY A 1 99 ? -9.245 11.766 12.517 1.00 63.22 99 GLY A C 1
ATOM 754 O O . GLY A 1 99 ? -9.493 12.722 11.783 1.00 63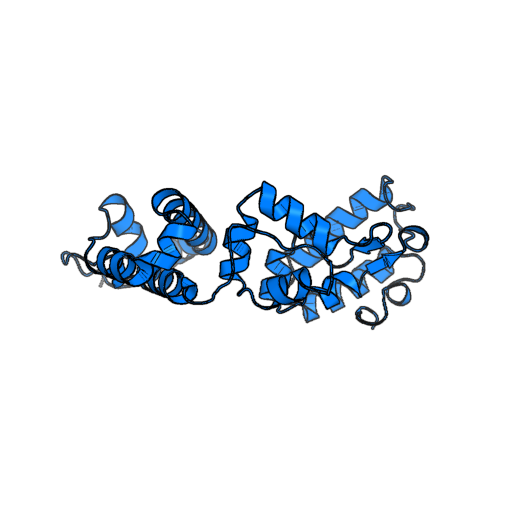.22 99 GLY A O 1
ATOM 755 N N . PHE A 1 100 ? -7.988 11.431 12.824 1.00 79.25 100 PHE A N 1
ATOM 756 C CA . PHE A 1 100 ? -6.829 12.241 12.457 1.00 79.25 100 PHE A CA 1
ATOM 757 C C . PHE A 1 100 ? -5.645 11.391 11.978 1.00 79.25 100 PHE A C 1
ATOM 759 O O . PHE A 1 100 ? -5.232 10.437 12.630 1.00 79.25 100 PHE A O 1
ATOM 766 N N . VAL A 1 101 ? -5.045 11.777 10.845 1.00 88.50 101 VAL A N 1
ATOM 767 C CA . VAL A 1 101 ? -3.819 11.155 10.313 1.00 88.50 101 VAL A CA 1
ATOM 768 C C . VAL A 1 101 ? -2.622 12.061 10.626 1.00 88.50 101 VAL A C 1
ATOM 770 O O . VAL A 1 101 ? -2.546 13.161 10.064 1.00 88.50 101 VAL A O 1
ATOM 773 N N . PRO A 1 102 ? -1.657 11.621 11.458 1.00 88.38 102 PRO A N 1
ATOM 774 C CA . PRO A 1 102 ? -0.519 12.445 11.846 1.00 88.38 102 PRO A CA 1
ATOM 775 C C . PRO A 1 102 ? 0.375 12.887 10.687 1.00 88.38 102 PRO A C 1
ATOM 777 O O . PRO A 1 102 ? 0.367 12.352 9.570 1.00 88.38 102 PRO A O 1
ATOM 780 N N . SER A 1 103 ? 1.197 13.893 10.975 1.00 91.44 103 SER A N 1
ATOM 781 C CA . SER A 1 103 ? 2.221 14.351 10.045 1.00 91.44 103 SER A CA 1
ATOM 782 C C . SER A 1 103 ? 3.369 13.335 9.937 1.00 91.44 103 SER A C 1
ATOM 784 O O . SER A 1 103 ? 3.537 12.454 10.775 1.00 91.44 103 SER A O 1
ATOM 786 N N . VAL A 1 104 ? 4.202 13.462 8.902 1.00 92.25 104 VAL A N 1
ATOM 787 C CA . VAL A 1 104 ? 5.440 12.664 8.802 1.00 92.25 104 VAL A CA 1
ATOM 788 C C . VAL A 1 104 ? 6.549 13.147 9.742 1.00 92.25 104 VAL A C 1
ATOM 790 O O . VAL A 1 104 ? 7.576 12.476 9.848 1.00 92.25 104 VAL A O 1
ATOM 793 N N . LYS A 1 105 ? 6.381 14.309 10.391 1.00 87.25 105 LYS A N 1
ATOM 794 C CA . LYS A 1 105 ? 7.413 14.889 11.252 1.00 87.25 105 LYS A CA 1
ATOM 795 C C . LYS A 1 105 ? 7.704 13.937 12.406 1.00 87.25 105 LYS A C 1
ATOM 797 O O . LYS A 1 105 ? 6.807 13.276 12.921 1.00 87.25 105 LYS A O 1
ATOM 802 N N . ASN A 1 106 ? 8.977 13.849 12.781 1.00 88.25 106 ASN A N 1
ATOM 803 C CA . ASN A 1 106 ? 9.439 13.084 13.940 1.00 88.25 106 ASN A CA 1
ATOM 804 C C . ASN A 1 106 ? 8.981 11.608 13.955 1.00 88.25 106 ASN A C 1
ATOM 806 O O . ASN A 1 106 ? 8.859 11.008 15.024 1.00 88.25 106 ASN A O 1
ATOM 810 N N . GLY A 1 107 ? 8.676 11.019 12.790 1.00 89.00 107 GLY A N 1
ATOM 811 C CA . GLY A 1 107 ? 8.196 9.637 12.669 1.00 89.00 107 GLY A CA 1
ATOM 812 C C . GLY A 1 107 ? 6.793 9.377 13.237 1.00 89.00 107 GLY A C 1
ATOM 813 O O . GLY A 1 107 ? 6.418 8.216 13.391 1.00 89.00 107 GLY A O 1
ATOM 814 N N . GLU A 1 108 ? 6.010 10.417 13.548 1.00 90.06 108 GLU A N 1
ATOM 815 C CA . GLU A 1 108 ? 4.674 10.290 14.158 1.00 90.06 108 GLU A CA 1
ATOM 816 C C . GLU A 1 108 ? 3.738 9.415 13.328 1.00 90.06 108 GLU A C 1
ATOM 818 O O . GLU A 1 108 ? 3.151 8.467 13.846 1.00 90.06 108 GLU A O 1
ATOM 823 N N . PHE A 1 109 ? 3.658 9.688 12.022 1.00 94.94 109 PHE A N 1
ATOM 824 C CA . PHE A 1 109 ? 2.849 8.892 11.107 1.00 94.94 109 PHE A CA 1
ATOM 825 C C . PHE A 1 109 ? 3.222 7.407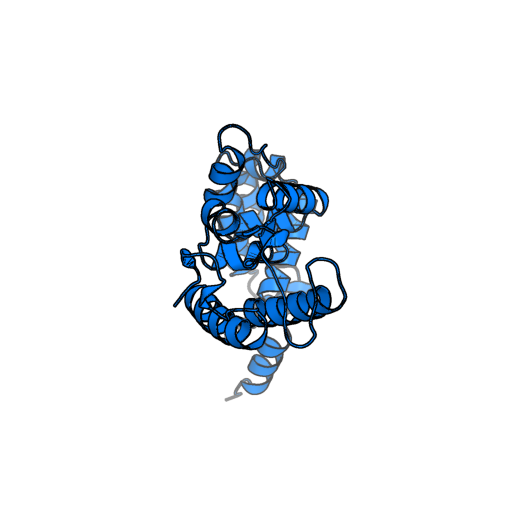 11.128 1.00 94.94 109 PHE A C 1
ATOM 827 O O . PHE A 1 109 ? 2.332 6.565 11.098 1.00 94.94 109 PHE A O 1
ATOM 834 N N . ASN A 1 110 ? 4.513 7.066 11.171 1.00 94.75 110 ASN A N 1
ATOM 835 C CA . ASN A 1 110 ? 4.913 5.664 11.134 1.00 94.75 110 ASN A CA 1
ATOM 836 C C . ASN A 1 110 ? 4.501 4.938 12.417 1.00 94.75 110 ASN A C 1
ATOM 838 O O . ASN A 1 110 ? 3.936 3.851 12.342 1.00 94.75 110 ASN A O 1
ATOM 842 N N . ARG A 1 111 ? 4.725 5.560 13.586 1.00 90.38 111 ARG A N 1
ATOM 843 C CA . ARG A 1 111 ? 4.295 5.002 14.878 1.00 90.38 111 ARG A CA 1
ATOM 844 C C . ARG A 1 111 ? 2.787 4.778 14.905 1.00 90.38 111 ARG A C 1
ATOM 846 O O . ARG A 1 111 ? 2.356 3.682 15.242 1.00 90.38 111 ARG A O 1
ATOM 853 N N . TRP A 1 112 ? 2.017 5.776 14.473 1.00 92.38 112 TRP A N 1
ATOM 854 C CA . TRP A 1 112 ? 0.563 5.683 14.346 1.00 92.38 112 TRP A CA 1
ATOM 855 C C . TRP A 1 112 ? 0.133 4.581 13.373 1.00 92.38 112 TRP A C 1
ATOM 857 O O . TRP A 1 112 ? -0.697 3.744 13.711 1.00 92.38 112 TRP A O 1
ATOM 867 N N . PHE A 1 113 ? 0.727 4.517 12.179 1.00 94.94 113 PHE A N 1
ATOM 868 C CA . PHE A 1 113 ? 0.380 3.493 11.196 1.00 94.94 113 PHE A CA 1
ATOM 869 C C . PHE A 1 113 ? 0.669 2.102 11.753 1.00 94.94 113 PHE A C 1
ATOM 871 O O . PHE A 1 113 ? -0.160 1.207 11.620 1.00 94.94 113 PHE A O 1
ATOM 878 N N . ASN A 1 114 ? 1.830 1.913 12.383 1.00 92.25 114 ASN A N 1
ATOM 879 C CA . ASN A 1 114 ? 2.268 0.629 12.919 1.00 92.25 114 ASN A CA 1
ATOM 880 C C . ASN A 1 114 ? 1.440 0.199 14.141 1.00 92.25 114 ASN A C 1
ATOM 882 O O . ASN A 1 114 ? 1.177 -0.994 14.266 1.00 92.25 114 ASN A O 1
ATOM 886 N N . SER A 1 115 ? 0.964 1.135 14.974 1.00 87.62 115 SER A N 1
ATOM 887 C CA . SER A 1 115 ? 0.153 0.823 16.162 1.00 87.62 115 SER A CA 1
ATOM 888 C C . SER A 1 115 ? -1.260 0.337 15.846 1.00 87.62 115 SER A C 1
ATOM 890 O O . SER A 1 115 ? -1.863 -0.342 16.674 1.00 87.62 115 SER A O 1
ATOM 892 N N . LEU A 1 116 ? -1.801 0.681 14.673 1.00 85.19 116 LEU A N 1
ATOM 893 C CA . LEU A 1 116 ? -3.121 0.214 14.248 1.00 85.19 116 LEU A CA 1
ATOM 894 C C . LEU A 1 116 ? -3.120 -1.305 14.043 1.00 85.19 116 LEU A C 1
ATOM 896 O O . LEU A 1 116 ? -2.181 -1.877 13.490 1.00 85.19 116 LEU A O 1
ATOM 900 N N . THR A 1 117 ? -4.206 -1.965 14.410 1.00 86.25 117 THR A N 1
ATOM 901 C CA . THR A 1 117 ? -4.549 -3.298 13.906 1.00 86.25 117 THR A CA 1
ATOM 902 C C . THR A 1 117 ? -5.028 -3.197 12.455 1.00 86.25 117 THR A C 1
ATOM 904 O O . THR A 1 117 ? -5.373 -2.107 11.986 1.00 86.25 117 THR A O 1
ATOM 907 N N . PRO A 1 118 ? -5.065 -4.310 11.701 1.00 87.38 118 PRO A N 1
ATOM 908 C CA . PRO A 1 118 ? -5.620 -4.293 10.352 1.00 87.38 118 PRO A CA 1
ATOM 909 C C . PRO A 1 118 ? -7.069 -3.800 10.286 1.00 87.38 118 PRO A C 1
ATOM 911 O O . PRO A 1 118 ? -7.415 -3.070 9.363 1.00 87.38 118 PRO A O 1
ATOM 914 N N . ASP A 1 119 ? -7.897 -4.147 11.270 1.00 82.81 119 ASP A N 1
ATOM 915 C CA . ASP A 1 119 ? -9.312 -3.772 11.258 1.00 82.81 119 ASP A CA 1
ATOM 916 C C . ASP A 1 119 ? -9.524 -2.300 11.654 1.00 82.81 119 ASP A C 1
ATOM 918 O O . ASP A 1 119 ? -10.364 -1.635 11.053 1.00 82.81 119 ASP A O 1
ATOM 922 N N . GLU A 1 120 ? -8.728 -1.745 12.580 1.00 81.06 120 GLU A N 1
ATOM 923 C CA . GLU A 1 120 ? -8.705 -0.292 12.839 1.00 81.06 120 GLU A CA 1
ATOM 924 C C . GLU A 1 120 ? -8.237 0.478 11.594 1.00 81.06 120 GLU A C 1
ATOM 926 O O . GLU A 1 120 ? -8.813 1.501 11.228 1.00 81.06 120 GLU A O 1
ATOM 931 N N . PHE A 1 121 ? -7.216 -0.027 10.894 1.00 87.50 121 PHE A N 1
ATOM 932 C CA . PHE A 1 121 ? -6.733 0.604 9.668 1.00 87.50 121 PHE A CA 1
ATOM 933 C C . PHE A 1 121 ? -7.801 0.627 8.566 1.00 87.50 121 PHE A C 1
ATOM 935 O O . PHE A 1 121 ? -7.953 1.649 7.895 1.00 87.50 121 PHE A O 1
ATOM 942 N N . ASP A 1 122 ? -8.566 -0.455 8.395 1.00 84.31 122 ASP A N 1
ATOM 943 C CA . ASP A 1 122 ? -9.642 -0.533 7.399 1.00 84.31 122 ASP A CA 1
ATOM 944 C C . ASP A 1 122 ? -10.751 0.501 7.642 1.00 84.31 122 ASP A C 1
ATOM 946 O O . ASP A 1 122 ? -11.286 1.055 6.678 1.00 84.31 122 ASP A O 1
ATOM 950 N N . GLN A 1 123 ? -11.050 0.823 8.904 1.00 73.94 123 GLN A N 1
ATOM 951 C CA . GLN A 1 123 ? -12.025 1.862 9.260 1.00 73.94 123 GLN A CA 1
ATOM 952 C C . GLN A 1 123 ? -11.566 3.239 8.778 1.00 73.94 123 GLN A C 1
ATOM 954 O O . GLN A 1 123 ? -12.285 3.930 8.058 1.00 73.94 123 GLN A O 1
ATOM 959 N N . ILE A 1 124 ? -10.332 3.613 9.114 1.00 82.69 124 ILE A N 1
ATOM 960 C CA . ILE A 1 124 ? -9.746 4.898 8.712 1.00 82.69 124 ILE A CA 1
ATOM 961 C C . ILE A 1 124 ? -9.595 4.951 7.184 1.00 82.69 124 ILE A C 1
ATOM 963 O O . ILE A 1 124 ? -9.783 5.992 6.555 1.00 82.69 124 ILE A O 1
ATOM 967 N N . TRP A 1 125 ? -9.278 3.816 6.559 1.00 88.12 125 TRP A N 1
ATOM 968 C CA . TRP A 1 125 ? -9.141 3.699 5.111 1.00 88.12 125 TRP A CA 1
ATOM 969 C C . TRP A 1 125 ? -10.467 3.848 4.347 1.00 88.12 125 TRP A C 1
ATOM 971 O O . TRP A 1 125 ? -10.451 4.205 3.161 1.00 88.12 125 TRP A O 1
ATOM 981 N N . ALA A 1 126 ? -11.607 3.570 4.988 1.00 83.31 126 ALA A N 1
ATOM 982 C CA . ALA A 1 126 ? -12.929 3.753 4.393 1.00 83.31 126 ALA A CA 1
ATOM 983 C C . ALA A 1 126 ? -13.251 5.240 4.165 1.00 83.31 126 ALA A C 1
ATOM 985 O O . ALA A 1 126 ? -13.859 5.582 3.145 1.00 83.31 126 ALA A O 1
ATOM 986 N N . ASP A 1 127 ? -12.773 6.130 5.042 1.00 83.56 127 ASP A N 1
ATOM 987 C CA . ASP A 1 127 ? -12.896 7.574 4.853 1.00 83.56 127 ASP A CA 1
ATOM 988 C C . ASP A 1 127 ? -11.984 8.062 3.715 1.00 83.56 127 ASP A C 1
ATOM 990 O O . ASP A 1 127 ? -10.765 7.862 3.692 1.00 83.56 127 ASP A O 1
ATOM 994 N N . SER A 1 128 ? -12.575 8.740 2.729 1.00 85.50 128 SER A N 1
ATOM 995 C CA . SER A 1 128 ? -11.843 9.152 1.530 1.00 85.50 128 SER A CA 1
ATOM 996 C C . SER A 1 128 ? -10.790 10.240 1.783 1.00 85.50 128 SER A C 1
ATOM 998 O O . SER A 1 128 ? -9.772 10.257 1.082 1.00 85.50 128 SER A O 1
ATOM 1000 N N . ASN A 1 129 ? -11.003 11.119 2.764 1.00 83.88 129 ASN A N 1
ATOM 1001 C CA . ASN A 1 129 ? -10.091 12.200 3.132 1.00 83.88 129 ASN A CA 1
ATOM 1002 C C . ASN A 1 129 ? -8.914 11.653 3.939 1.00 83.88 129 ASN A C 1
ATOM 1004 O O . ASN A 1 129 ? -7.758 11.923 3.596 1.00 83.88 129 ASN A O 1
ATOM 1008 N N . LEU A 1 130 ? -9.188 10.803 4.929 1.00 88.56 130 LEU A N 1
ATOM 1009 C CA . LEU A 1 130 ? -8.148 10.143 5.719 1.00 88.56 130 LEU A CA 1
ATOM 1010 C C . LEU A 1 130 ? -7.316 9.211 4.836 1.00 88.56 130 LEU A C 1
ATOM 1012 O O . LEU A 1 130 ? -6.088 9.284 4.843 1.00 88.56 130 LEU A O 1
ATOM 1016 N N . ARG A 1 131 ? -7.947 8.434 3.950 1.00 93.38 131 ARG A N 1
ATOM 1017 C CA . ARG A 1 131 ? -7.240 7.614 2.954 1.00 93.38 131 ARG A CA 1
ATOM 1018 C C . ARG A 1 131 ? -6.313 8.431 2.055 1.00 93.38 131 ARG A C 1
ATOM 1020 O O . ARG A 1 131 ? -5.202 7.985 1.759 1.00 93.38 131 ARG A O 1
ATOM 1027 N N . LYS A 1 132 ? -6.740 9.611 1.587 1.00 92.56 132 LYS A N 1
ATOM 1028 C CA . LYS A 1 132 ? -5.874 10.516 0.804 1.00 92.56 132 LYS A CA 1
ATOM 1029 C C . LYS A 1 132 ? -4.668 10.965 1.631 1.00 92.56 132 LYS A C 1
ATOM 1031 O O . LYS A 1 132 ? -3.547 10.924 1.119 1.00 92.56 132 LYS A O 1
ATOM 1036 N N . ALA A 1 133 ? -4.883 11.329 2.896 1.00 95.00 133 ALA A N 1
ATOM 1037 C CA . ALA A 1 133 ? -3.811 11.702 3.812 1.00 95.00 133 ALA A CA 1
ATOM 1038 C C . ALA A 1 133 ? -2.831 10.540 4.037 1.00 95.00 133 ALA A C 1
ATOM 1040 O O . ALA A 1 133 ? -1.638 10.714 3.807 1.00 95.00 133 ALA A O 1
ATOM 1041 N N . ILE A 1 134 ? -3.315 9.338 4.365 1.00 97.00 134 ILE A N 1
ATOM 1042 C CA . ILE A 1 134 ? -2.482 8.138 4.563 1.00 97.00 134 ILE A CA 1
ATOM 1043 C C . ILE A 1 134 ? -1.626 7.864 3.332 1.00 97.00 134 ILE A C 1
ATOM 1045 O O . ILE A 1 134 ? -0.409 7.724 3.448 1.00 97.00 134 ILE A O 1
ATOM 1049 N N . LYS A 1 135 ? -2.243 7.835 2.140 1.00 97.50 135 LYS A N 1
ATOM 1050 C CA . LYS A 1 135 ? -1.508 7.648 0.884 1.00 97.50 135 LYS A CA 1
ATOM 1051 C C . LYS A 1 135 ? -0.403 8.689 0.762 1.00 97.50 135 LYS A C 1
ATOM 1053 O O . LYS A 1 135 ? 0.741 8.312 0.561 1.00 97.50 135 LYS A O 1
ATOM 1058 N N . SER A 1 136 ? -0.720 9.971 0.942 1.00 96.62 136 SER A N 1
ATOM 1059 C CA . SER A 1 136 ? 0.262 11.062 0.892 1.00 96.62 136 SER A CA 1
ATOM 1060 C C . SER A 1 136 ? 1.431 10.860 1.870 1.00 96.62 136 SER A C 1
ATOM 1062 O O . SER A 1 136 ? 2.589 11.032 1.492 1.00 96.62 136 SER A O 1
ATOM 1064 N N . ARG A 1 137 ? 1.160 10.424 3.107 1.00 97.31 137 ARG A N 1
ATOM 1065 C CA . ARG A 1 137 ? 2.193 10.175 4.128 1.00 97.31 137 ARG A CA 1
ATOM 1066 C C . ARG A 1 137 ? 3.054 8.943 3.840 1.00 97.31 137 ARG A C 1
ATOM 1068 O O . ARG A 1 137 ? 4.251 8.981 4.128 1.00 97.31 137 ARG A O 1
ATOM 1075 N N . LEU A 1 138 ? 2.487 7.890 3.245 1.00 97.44 138 LEU A N 1
ATOM 1076 C CA . LEU A 1 138 ? 3.240 6.729 2.750 1.00 97.44 138 LEU A CA 1
ATOM 1077 C C . LEU A 1 138 ? 4.104 7.091 1.533 1.00 97.44 138 LEU A C 1
ATOM 1079 O O . LEU A 1 138 ? 5.234 6.623 1.435 1.00 97.44 138 LEU A O 1
ATOM 1083 N N . ARG A 1 139 ? 3.610 7.982 0.661 1.00 96.44 139 ARG A N 1
ATOM 1084 C CA . ARG A 1 139 ? 4.334 8.487 -0.518 1.00 96.44 139 ARG A CA 1
ATOM 1085 C C . ARG A 1 139 ? 5.452 9.464 -0.182 1.00 96.44 139 ARG A C 1
ATOM 1087 O O . ARG A 1 139 ? 6.187 9.843 -1.082 1.00 96.44 139 ARG A O 1
ATOM 1094 N N . HIS A 1 140 ? 5.569 9.933 1.059 1.00 95.19 140 HIS A N 1
ATOM 1095 C CA . HIS A 1 140 ? 6.527 10.975 1.419 1.00 95.19 140 HIS A CA 1
ATOM 1096 C C . HIS A 1 140 ? 7.925 10.399 1.751 1.00 95.19 140 HIS A C 1
ATOM 1098 O O . HIS A 1 140 ? 8.010 9.367 2.425 1.00 95.19 140 HIS A O 1
ATOM 1104 N N . PRO A 1 141 ? 9.025 11.058 1.337 1.00 93.56 141 PRO A N 1
ATOM 1105 C CA . PRO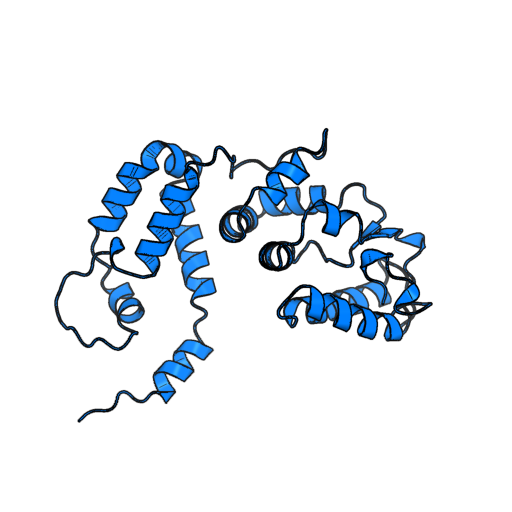 A 1 141 ? 9.066 12.122 0.330 1.00 93.56 141 PRO A CA 1
ATOM 1106 C C . PRO A 1 141 ? 8.701 11.575 -1.059 1.00 93.56 141 PRO A C 1
ATOM 1108 O O . PRO A 1 141 ? 8.841 10.376 -1.308 1.00 93.56 141 PRO A O 1
ATOM 1111 N N . GLY A 1 142 ? 8.206 12.455 -1.937 1.00 90.69 142 GLY A N 1
ATOM 1112 C CA . GLY A 1 142 ? 7.869 12.105 -3.321 1.00 90.69 142 GLY A CA 1
ATOM 1113 C C . GLY A 1 142 ? 9.107 11.826 -4.185 1.00 90.69 142 GLY A C 1
ATOM 1114 O O . GLY A 1 142 ? 10.233 11.869 -3.701 1.00 90.69 142 GLY A O 1
ATOM 1115 N N . GLY A 1 143 ? 8.903 11.553 -5.478 1.00 93.00 143 GLY A N 1
ATOM 1116 C CA . GLY A 1 143 ? 10.000 11.239 -6.411 1.00 93.00 143 GLY A CA 1
ATOM 1117 C C . GLY A 1 143 ? 10.405 9.759 -6.441 1.00 93.00 143 GLY A C 1
ATOM 1118 O O . GLY A 1 143 ? 11.363 9.393 -7.120 1.00 93.00 143 GLY A O 1
ATOM 1119 N N . LEU A 1 144 ? 9.663 8.903 -5.734 1.00 95.38 144 LEU A N 1
ATOM 1120 C CA . LEU A 1 144 ? 9.947 7.480 -5.588 1.00 95.38 144 LEU A CA 1
ATOM 1121 C C . LEU A 1 144 ? 8.787 6.629 -6.130 1.00 95.38 144 LEU A C 1
ATOM 1123 O O . LEU A 1 144 ? 7.620 6.922 -5.877 1.00 95.38 144 LEU A O 1
ATOM 1127 N N . HIS A 1 145 ? 9.119 5.571 -6.865 1.00 94.81 145 HIS A N 1
ATOM 1128 C CA . HIS A 1 145 ? 8.208 4.532 -7.323 1.00 94.81 145 HIS A CA 1
ATOM 1129 C C . HIS A 1 145 ? 7.955 3.506 -6.219 1.00 94.81 145 HIS A C 1
ATOM 1131 O O . HIS A 1 145 ? 8.881 3.022 -5.567 1.00 94.81 145 HIS A O 1
ATOM 1137 N N . GLU A 1 146 ? 6.692 3.140 -6.050 1.00 95.56 146 GLU A N 1
ATOM 1138 C CA . GLU A 1 146 ? 6.217 2.262 -4.988 1.00 95.56 146 GLU A CA 1
ATOM 1139 C C . GLU A 1 146 ? 6.044 0.837 -5.522 1.00 95.56 146 GLU A C 1
ATOM 1141 O O . GLU A 1 146 ? 5.198 0.603 -6.379 1.00 95.56 146 GLU A O 1
ATOM 1146 N N . TRP A 1 147 ? 6.815 -0.134 -5.018 1.00 97.56 147 TRP A N 1
ATOM 1147 C CA . TRP A 1 147 ? 6.587 -1.555 -5.336 1.00 97.56 147 TRP A CA 1
ATOM 1148 C C . TRP A 1 147 ? 5.463 -2.147 -4.483 1.00 97.56 147 TRP A C 1
ATOM 1150 O O . TRP A 1 147 ? 4.642 -2.928 -4.958 1.00 97.56 147 TRP A O 1
ATOM 1160 N N . LEU A 1 148 ? 5.372 -1.702 -3.229 1.00 97.62 148 LEU A N 1
ATOM 1161 C CA . LEU A 1 148 ? 4.192 -1.866 -2.393 1.00 97.62 148 LEU A CA 1
ATOM 1162 C C . LEU A 1 148 ? 3.227 -0.718 -2.698 1.00 97.62 148 LEU A C 1
ATOM 1164 O O . LEU A 1 148 ? 3.240 0.317 -2.029 1.00 97.62 148 LEU A O 1
ATOM 1168 N N . LEU A 1 149 ? 2.408 -0.883 -3.740 1.00 97.00 149 LEU A N 1
ATOM 1169 C CA . LEU A 1 149 ? 1.490 0.160 -4.199 1.00 97.00 149 LEU A CA 1
ATOM 1170 C C . LEU A 1 149 ? 0.571 0.629 -3.075 1.00 97.00 149 LEU A C 1
ATOM 1172 O O . LEU A 1 149 ? -0.319 -0.100 -2.641 1.00 97.00 149 LEU A O 1
ATOM 1176 N N . VAL A 1 150 ? 0.731 1.882 -2.641 1.00 97.00 150 VAL A N 1
ATOM 1177 C CA . VAL A 1 150 ? 0.039 2.404 -1.450 1.00 97.00 150 VAL A CA 1
ATOM 1178 C C . VAL A 1 150 ? -1.487 2.380 -1.579 1.00 97.00 150 VAL A C 1
ATOM 1180 O O . VAL A 1 150 ? -2.186 2.489 -0.582 1.00 97.00 150 VAL A O 1
ATOM 1183 N N . SER A 1 151 ? -2.046 2.213 -2.785 1.00 95.88 151 SER A N 1
ATOM 1184 C CA . SER A 1 151 ? -3.476 1.934 -2.997 1.00 95.88 151 SER A CA 1
ATOM 1185 C C . SER A 1 151 ? -3.963 0.646 -2.330 1.00 95.88 151 SER A C 1
ATOM 1187 O O . SER A 1 151 ? -5.159 0.542 -2.062 1.00 95.88 151 SER A O 1
ATOM 1189 N N . ARG A 1 152 ? -3.056 -0.287 -2.036 1.00 97.69 152 ARG A N 1
ATOM 1190 C CA . ARG A 1 152 ? -3.292 -1.567 -1.366 1.00 97.69 152 ARG A CA 1
ATOM 1191 C C . ARG A 1 152 ? -2.709 -1.614 0.050 1.00 97.69 152 ARG A C 1
ATOM 1193 O O . ARG A 1 152 ? -2.492 -2.695 0.583 1.00 97.69 152 ARG A O 1
ATOM 1200 N N . ALA A 1 153 ? -2.525 -0.460 0.701 1.00 97.69 153 ALA A N 1
ATOM 1201 C CA . ALA A 1 153 ? -2.084 -0.398 2.098 1.00 97.69 153 ALA A CA 1
ATOM 1202 C C . ALA A 1 153 ? -2.876 -1.313 3.066 1.00 97.69 153 ALA A C 1
ATOM 1204 O O . ALA A 1 153 ? -2.223 -1.935 3.903 1.00 97.69 153 ALA A O 1
ATOM 1205 N N . PRO A 1 154 ? -4.212 -1.498 2.933 1.00 96.81 154 PRO A N 1
ATOM 1206 C CA . PRO A 1 154 ? -4.950 -2.487 3.730 1.00 96.81 154 PRO A CA 1
ATOM 1207 C C . PRO A 1 154 ? -4.391 -3.911 3.635 1.00 96.81 154 PRO A C 1
ATOM 1209 O O . PRO A 1 154 ? -4.218 -4.593 4.643 1.00 96.81 154 PRO A O 1
ATOM 1212 N N . THR A 1 155 ? -4.050 -4.351 2.421 1.00 97.12 155 THR A N 1
ATOM 1213 C CA . THR A 1 155 ? -3.453 -5.667 2.172 1.00 97.12 155 THR A CA 1
ATOM 1214 C C . THR A 1 155 ? -2.123 -5.799 2.906 1.00 97.12 155 THR A C 1
ATOM 1216 O O . THR A 1 155 ? -1.903 -6.763 3.633 1.00 97.12 155 THR A O 1
ATOM 1219 N N . PHE A 1 156 ? -1.257 -4.792 2.787 1.00 97.75 156 PHE A N 1
ATOM 1220 C CA . PHE A 1 156 ? 0.055 -4.796 3.438 1.00 97.75 156 PHE A CA 1
ATOM 1221 C C . PHE A 1 156 ? -0.057 -4.780 4.959 1.00 97.75 156 PHE A C 1
ATOM 1223 O O . PHE A 1 156 ? 0.702 -5.467 5.639 1.00 97.75 156 PHE A O 1
ATOM 1230 N N . LYS A 1 157 ? -1.055 -4.069 5.493 1.00 95.50 157 LYS A N 1
ATOM 1231 C CA . LYS A 1 157 ? -1.339 -4.061 6.925 1.00 95.50 157 LYS A CA 1
ATOM 1232 C C . LYS A 1 157 ? -1.706 -5.456 7.435 1.00 95.50 157 LYS A C 1
ATOM 1234 O O . LYS A 1 157 ? -1.215 -5.867 8.483 1.00 95.50 157 LYS A O 1
ATOM 1239 N N . ARG A 1 158 ? -2.500 -6.214 6.669 1.00 94.19 158 ARG A N 1
ATOM 1240 C CA . ARG A 1 158 ? -2.851 -7.616 6.971 1.00 94.19 158 ARG A CA 1
ATOM 1241 C C . ARG A 1 158 ? -1.666 -8.573 6.843 1.00 94.19 158 ARG A C 1
ATOM 1243 O O . ARG A 1 158 ? -1.627 -9.571 7.550 1.00 94.19 158 ARG A O 1
ATOM 1250 N N . TRP A 1 159 ? -0.692 -8.257 5.995 1.00 97.00 159 TRP A N 1
ATOM 1251 C CA . TRP A 1 159 ? 0.568 -8.999 5.905 1.00 97.00 159 TRP A CA 1
ATOM 1252 C C . TRP A 1 159 ? 1.602 -8.605 6.971 1.00 97.00 159 TRP A C 1
ATOM 1254 O O . TRP A 1 159 ? 2.706 -9.143 6.964 1.00 97.00 159 TRP A O 1
ATOM 1264 N N . GLY A 1 160 ? 1.275 -7.670 7.869 1.00 95.12 160 GLY A N 1
ATOM 1265 C CA . GLY A 1 160 ? 2.186 -7.216 8.921 1.00 95.12 160 GLY A CA 1
ATOM 1266 C C . GLY A 1 160 ? 3.308 -6.296 8.432 1.00 95.12 160 GLY A C 1
ATOM 1267 O O . GLY A 1 160 ? 4.303 -6.128 9.130 1.00 95.12 160 GLY A O 1
ATOM 1268 N N . VAL A 1 161 ? 3.164 -5.696 7.249 1.00 97.50 161 VAL A N 1
ATOM 1269 C CA . VAL A 1 161 ? 4.163 -4.776 6.693 1.00 97.50 161 VAL A CA 1
ATOM 1270 C C . VAL A 1 161 ? 4.091 -3.421 7.400 1.00 97.50 161 VAL A C 1
ATOM 1272 O O . VAL A 1 161 ? 3.009 -2.842 7.552 1.00 97.50 161 VAL A O 1
ATOM 1275 N N . THR A 1 162 ? 5.247 -2.888 7.793 1.00 97.62 162 THR A N 1
ATOM 1276 C CA . THR A 1 162 ? 5.360 -1.591 8.476 1.00 97.62 162 THR A CA 1
ATOM 1277 C C . THR A 1 162 ? 5.358 -0.404 7.510 1.00 97.62 162 THR A C 1
ATOM 1279 O O . THR A 1 162 ? 5.624 -0.531 6.310 1.00 97.62 162 THR A O 1
ATOM 1282 N N . ALA A 1 163 ? 5.092 0.794 8.038 1.00 97.56 163 ALA A N 1
ATOM 1283 C CA . ALA A 1 163 ? 5.206 2.034 7.269 1.00 97.56 163 ALA A CA 1
ATOM 1284 C C . ALA A 1 163 ? 6.632 2.260 6.733 1.00 97.56 163 ALA A C 1
ATOM 1286 O O . ALA A 1 163 ? 6.798 2.751 5.616 1.00 97.56 163 ALA A O 1
ATOM 1287 N N . GLU A 1 164 ? 7.652 1.901 7.514 1.00 97.19 164 GLU A N 1
ATOM 1288 C CA . GLU A 1 164 ? 9.064 1.943 7.132 1.00 97.19 164 GLU A CA 1
ATOM 1289 C C . GLU A 1 164 ? 9.329 1.040 5.933 1.00 97.19 164 GLU A C 1
ATOM 1291 O O . GLU A 1 164 ? 9.840 1.518 4.925 1.00 97.19 164 GLU A O 1
ATOM 1296 N N . GLN A 1 165 ? 8.890 -0.221 5.979 1.00 97.69 165 GLN A N 1
ATOM 1297 C CA . GLN A 1 165 ? 9.083 -1.164 4.876 1.00 97.69 165 GLN A CA 1
ATOM 1298 C C . GLN A 1 165 ? 8.439 -0.662 3.580 1.00 97.69 165 GLN A C 1
ATOM 1300 O O . GLN A 1 165 ? 9.074 -0.689 2.529 1.00 97.69 165 GLN A O 1
ATOM 1305 N N . ILE A 1 166 ? 7.211 -0.130 3.635 1.00 97.69 166 ILE A N 1
ATOM 1306 C CA . ILE A 1 166 ? 6.563 0.465 2.450 1.00 97.69 166 ILE A CA 1
ATOM 1307 C C . ILE A 1 166 ? 7.415 1.607 1.875 1.00 97.69 166 ILE A C 1
ATOM 1309 O O . ILE A 1 166 ? 7.481 1.771 0.658 1.00 97.69 166 ILE A O 1
ATOM 1313 N N . LYS A 1 167 ? 8.070 2.399 2.733 1.00 96.25 167 LYS A N 1
ATOM 1314 C CA . LYS A 1 167 ? 8.858 3.571 2.332 1.00 96.25 167 LYS A CA 1
ATOM 1315 C C . LYS A 1 167 ? 10.259 3.229 1.835 1.00 96.25 167 LYS A C 1
ATOM 1317 O O . LYS A 1 167 ? 10.715 3.867 0.888 1.00 96.25 167 LYS A O 1
ATOM 1322 N N . GLU A 1 168 ? 10.937 2.290 2.476 1.00 96.12 168 GLU A N 1
ATOM 1323 C CA . GLU A 1 168 ? 12.312 1.882 2.168 1.00 96.12 168 GLU A CA 1
ATOM 1324 C C . GLU A 1 168 ? 12.377 0.998 0.924 1.00 96.12 168 GLU A C 1
ATOM 1326 O O . GLU A 1 168 ? 13.349 1.035 0.173 1.00 96.12 168 GLU A O 1
ATOM 1331 N N . LEU A 1 169 ? 11.312 0.243 0.652 1.00 97.25 169 LEU A N 1
ATOM 1332 C CA . LEU A 1 169 ? 11.201 -0.619 -0.522 1.00 97.25 169 LEU A CA 1
ATOM 1333 C C . LEU A 1 169 ? 10.636 0.136 -1.728 1.00 97.25 169 LEU A C 1
ATOM 1335 O O . LEU A 1 169 ? 9.831 -0.395 -2.493 1.00 97.25 169 LEU A O 1
ATOM 1339 N N . ARG A 1 170 ? 11.066 1.385 -1.900 1.00 96.94 170 ARG A N 1
ATOM 1340 C CA . ARG A 1 170 ? 10.784 2.218 -3.071 1.00 96.94 170 ARG A CA 1
ATOM 1341 C C . ARG A 1 170 ? 12.068 2.442 -3.856 1.00 96.94 170 ARG A C 1
ATOM 1343 O O . ARG A 1 170 ? 13.165 2.346 -3.315 1.00 96.94 170 ARG A O 1
ATOM 1350 N N . THR A 1 171 ? 11.925 2.776 -5.128 1.00 95.62 171 THR A N 1
ATOM 1351 C CA . THR A 1 171 ? 13.055 3.094 -6.015 1.00 95.62 171 THR A CA 1
ATOM 1352 C C . THR A 1 171 ? 12.887 4.509 -6.545 1.00 95.62 171 THR A C 1
ATOM 1354 O O . THR A 1 171 ? 11.755 4.938 -6.754 1.00 95.62 171 THR A O 1
ATOM 1357 N N . ALA A 1 172 ? 13.968 5.256 -6.773 1.00 94.88 172 ALA A N 1
ATOM 1358 C CA . ALA A 1 172 ? 13.854 6.562 -7.416 1.00 94.88 172 ALA A CA 1
ATOM 1359 C C . ALA A 1 172 ? 13.168 6.431 -8.781 1.00 94.88 172 ALA A C 1
ATOM 1361 O O . ALA A 1 172 ? 13.456 5.515 -9.548 1.00 94.88 172 ALA A O 1
ATOM 1362 N N . ILE A 1 173 ? 12.239 7.339 -9.088 1.00 92.69 173 ILE A N 1
ATOM 1363 C CA . ILE A 1 173 ? 11.478 7.295 -10.345 1.00 92.69 173 ILE A CA 1
ATOM 1364 C C . ILE A 1 173 ? 12.409 7.317 -11.570 1.00 92.69 173 ILE A C 1
ATOM 1366 O O . ILE A 1 173 ? 12.117 6.652 -12.563 1.00 92.69 173 ILE A O 1
ATOM 1370 N N . SER A 1 174 ? 13.527 8.045 -11.487 1.00 90.62 174 SER A N 1
ATOM 1371 C CA . SER A 1 174 ? 14.568 8.116 -12.523 1.00 90.62 174 SER A CA 1
ATOM 1372 C C . SER A 1 174 ? 15.200 6.765 -12.851 1.00 90.62 174 SER A C 1
ATOM 1374 O O . SER A 1 174 ? 15.640 6.553 -13.980 1.00 90.62 174 SER A O 1
ATOM 1376 N N . ASP A 1 175 ? 15.210 5.853 -11.882 1.00 91.25 175 ASP A N 1
ATOM 1377 C CA . ASP A 1 175 ? 15.929 4.585 -11.963 1.00 91.25 175 ASP A CA 1
ATOM 1378 C C . ASP A 1 175 ? 14.989 3.441 -12.375 1.00 91.25 175 ASP A C 1
ATOM 1380 O O . ASP A 1 175 ? 15.433 2.333 -12.670 1.00 91.25 175 ASP A O 1
ATOM 1384 N N . VAL A 1 176 ? 13.676 3.700 -12.441 1.00 92.31 176 VAL A N 1
ATOM 1385 C CA . VAL A 1 176 ? 12.682 2.712 -12.866 1.00 92.31 176 VAL A CA 1
ATOM 1386 C C . VAL A 1 176 ? 12.455 2.789 -14.369 1.00 92.31 176 VAL A C 1
ATOM 1388 O O . VAL A 1 176 ? 11.771 3.677 -14.888 1.00 92.31 176 VAL A O 1
ATOM 1391 N N . LYS A 1 177 ? 12.975 1.781 -15.068 1.00 91.94 177 LYS A N 1
ATOM 1392 C CA . LYS A 1 177 ? 12.796 1.593 -16.507 1.00 91.94 177 LYS A CA 1
ATOM 1393 C C . LYS A 1 177 ? 12.039 0.302 -16.776 1.00 91.94 177 LYS A C 1
ATOM 1395 O O . LYS A 1 177 ? 12.526 -0.792 -16.490 1.00 91.94 177 LYS A O 1
ATOM 1400 N N . PHE A 1 178 ? 10.847 0.438 -17.345 1.00 92.44 178 PHE A N 1
ATOM 1401 C CA . PHE A 1 178 ? 10.025 -0.697 -17.732 1.00 92.44 178 PHE A CA 1
ATOM 1402 C C . PHE A 1 178 ? 10.408 -1.199 -19.122 1.00 92.44 178 PHE A C 1
ATOM 1404 O O . PHE A 1 178 ? 10.611 -0.405 -20.045 1.00 92.44 178 PHE A O 1
ATOM 1411 N N . VAL A 1 179 ? 10.417 -2.517 -19.285 1.00 90.00 179 VAL A N 1
ATOM 1412 C CA . VAL A 1 179 ? 10.575 -3.230 -20.557 1.00 90.00 179 VAL A CA 1
ATOM 1413 C C . VAL A 1 179 ? 9.327 -4.074 -20.814 1.00 90.00 179 VAL A C 1
ATOM 1415 O O . VAL A 1 179 ? 8.751 -4.609 -19.878 1.00 90.00 179 VAL A O 1
ATOM 1418 N N . ASN A 1 180 ? 8.880 -4.186 -22.069 1.00 87.00 180 ASN A N 1
ATOM 1419 C CA . ASN A 1 180 ? 7.720 -5.000 -22.500 1.00 87.00 180 ASN A CA 1
ATOM 1420 C C . ASN A 1 180 ? 6.307 -4.498 -22.101 1.00 87.00 180 ASN A C 1
ATOM 1422 O O . ASN A 1 180 ? 5.556 -5.204 -21.425 1.00 87.00 180 ASN A O 1
ATOM 1426 N N . PRO A 1 181 ? 5.870 -3.307 -22.555 1.00 85.38 181 PRO A N 1
ATOM 1427 C CA . PRO A 1 181 ? 6.536 -2.413 -23.498 1.00 85.38 181 PRO A CA 1
ATOM 1428 C C . PRO A 1 181 ? 7.521 -1.480 -22.795 1.00 85.38 181 PRO A C 1
ATOM 1430 O O . PRO A 1 181 ? 7.390 -1.213 -21.596 1.00 85.38 181 PRO A O 1
ATOM 1433 N N . LYS A 1 182 ? 8.491 -0.968 -23.564 1.00 85.12 182 LYS A N 1
ATOM 1434 C CA . LYS A 1 182 ? 9.433 0.042 -23.075 1.00 85.12 182 LYS A CA 1
ATOM 1435 C C . LYS A 1 182 ? 8.669 1.257 -22.547 1.00 85.12 182 LYS A C 1
ATOM 1437 O O . LYS A 1 182 ? 7.751 1.759 -23.201 1.00 85.12 182 LYS A O 1
ATOM 1442 N N . GLY A 1 183 ? 9.045 1.741 -21.372 1.00 78.75 183 GLY A N 1
ATOM 1443 C CA . GLY A 1 183 ? 8.449 2.939 -20.800 1.00 78.75 183 GLY A CA 1
ATOM 1444 C C . GLY A 1 183 ? 9.150 3.398 -19.533 1.00 78.75 183 GLY A C 1
ATOM 1445 O O . GLY A 1 183 ? 9.730 2.605 -18.803 1.00 78.75 183 GLY A O 1
ATOM 1446 N N . ALA A 1 184 ? 9.058 4.694 -19.266 1.00 79.31 184 ALA A N 1
ATOM 1447 C CA . ALA A 1 184 ? 9.430 5.279 -17.986 1.00 79.31 184 ALA A CA 1
ATOM 1448 C C . ALA A 1 184 ? 8.181 5.480 -17.116 1.00 79.31 184 ALA A C 1
ATOM 1450 O O . ALA A 1 184 ? 7.041 5.338 -17.584 1.00 79.31 184 ALA A O 1
ATOM 1451 N N . HIS A 1 185 ? 8.395 5.842 -15.855 1.00 76.06 185 HIS A N 1
ATOM 1452 C CA . HIS A 1 185 ? 7.316 6.234 -14.957 1.00 76.06 185 HIS A CA 1
ATOM 1453 C C . HIS A 1 185 ? 6.425 7.334 -15.566 1.00 76.06 185 HIS A C 1
ATOM 1455 O O . HIS A 1 185 ? 6.901 8.229 -16.265 1.00 76.06 185 HIS A O 1
ATOM 1461 N N . GLY A 1 186 ? 5.112 7.245 -15.337 1.00 70.44 186 GLY A N 1
ATOM 1462 C CA . GLY A 1 186 ? 4.134 8.207 -15.866 1.00 70.44 186 GLY A CA 1
ATOM 1463 C C . GLY A 1 186 ? 3.861 8.111 -17.377 1.00 70.44 186 GLY A C 1
ATOM 1464 O O . GLY A 1 186 ? 3.125 8.933 -17.919 1.00 70.44 186 GLY A O 1
ATOM 1465 N N . ARG A 1 187 ? 4.428 7.122 -18.084 1.00 74.00 187 ARG A N 1
ATOM 1466 C CA . ARG A 1 187 ? 4.154 6.843 -19.512 1.00 74.00 187 ARG A CA 1
ATOM 1467 C C . ARG A 1 187 ? 3.320 5.565 -19.687 1.00 74.00 187 ARG A C 1
ATOM 1469 O O . ARG A 1 187 ? 3.127 4.817 -18.735 1.00 74.00 187 ARG A O 1
ATOM 1476 N N . LYS A 1 188 ? 2.868 5.262 -20.915 1.00 69.81 188 LYS A N 1
ATOM 1477 C CA . LYS A 1 188 ? 2.028 4.077 -21.227 1.00 69.81 188 LYS A CA 1
ATOM 1478 C C . LYS A 1 188 ? 2.575 2.758 -20.648 1.00 69.81 188 LYS A C 1
ATOM 1480 O O . LYS A 1 188 ? 1.811 1.970 -20.098 1.00 69.81 188 LYS A O 1
ATOM 1485 N N . GLY A 1 189 ? 3.894 2.535 -20.715 1.00 74.06 189 GLY A N 1
ATOM 1486 C CA . GLY A 1 189 ? 4.532 1.343 -20.134 1.00 74.06 189 GLY A CA 1
ATOM 1487 C C . GLY A 1 189 ? 4.381 1.234 -18.611 1.00 74.06 189 GLY A C 1
ATOM 1488 O O . GLY A 1 189 ? 4.259 0.122 -18.095 1.00 74.06 189 GLY A O 1
ATOM 1489 N N . SER A 1 190 ? 4.293 2.373 -17.914 1.00 82.06 190 SER A N 1
ATOM 1490 C CA . SER A 1 190 ? 4.048 2.451 -16.472 1.00 82.06 190 SER A CA 1
ATOM 1491 C C . SER A 1 190 ? 2.602 2.119 -16.108 1.00 82.06 190 SER A C 1
ATOM 1493 O O . SER A 1 190 ? 2.390 1.467 -15.093 1.00 82.06 190 SER A O 1
ATOM 1495 N N . THR A 1 191 ? 1.605 2.489 -16.919 1.00 86.62 191 THR A N 1
ATOM 1496 C CA . THR A 1 191 ? 0.205 2.097 -16.661 1.00 86.62 191 THR A CA 1
ATOM 1497 C C . THR A 1 191 ? 0.043 0.579 -16.683 1.00 86.62 191 THR A C 1
ATOM 1499 O O . THR A 1 191 ? -0.513 0.010 -15.749 1.00 86.62 191 THR A O 1
ATOM 1502 N N . LYS A 1 192 ? 0.591 -0.091 -17.707 1.00 89.88 192 LYS A N 1
ATOM 1503 C CA . LYS A 1 192 ? 0.560 -1.559 -17.779 1.00 89.88 192 LYS A CA 1
ATOM 1504 C C . LYS A 1 192 ? 1.288 -2.195 -16.592 1.00 89.88 192 LYS A C 1
ATOM 1506 O O . LYS A 1 192 ? 0.749 -3.104 -15.976 1.00 89.88 192 LYS A O 1
ATOM 1511 N N . ALA A 1 193 ? 2.471 -1.681 -16.243 1.00 91.69 193 ALA A N 1
ATOM 1512 C CA . ALA A 1 193 ? 3.235 -2.182 -15.102 1.00 91.69 193 ALA A CA 1
ATOM 1513 C C . ALA A 1 193 ? 2.462 -2.061 -13.778 1.00 91.69 193 ALA A C 1
ATOM 1515 O O . ALA A 1 193 ? 2.450 -3.003 -12.996 1.00 91.69 193 ALA A O 1
ATOM 1516 N N . HIS A 1 194 ? 1.779 -0.936 -13.548 1.00 93.25 194 HIS A N 1
ATOM 1517 C CA . HIS A 1 194 ? 0.954 -0.750 -12.355 1.00 93.25 194 HIS A CA 1
ATOM 1518 C C . HIS A 1 194 ? -0.201 -1.751 -12.281 1.00 93.25 194 HIS A C 1
ATOM 1520 O O . HIS A 1 194 ? -0.447 -2.294 -11.210 1.00 93.25 194 HIS A O 1
ATOM 1526 N N . ASN A 1 195 ? -0.896 -2.002 -13.392 1.00 94.56 195 ASN A N 1
ATOM 1527 C CA . ASN A 1 195 ? -2.020 -2.940 -13.410 1.00 94.56 195 ASN A CA 1
ATOM 1528 C C . ASN A 1 195 ? -1.563 -4.372 -13.103 1.00 94.56 195 ASN A C 1
ATOM 1530 O O . ASN A 1 195 ? -2.134 -5.022 -12.236 1.00 94.56 195 ASN A O 1
ATOM 1534 N N . GLU A 1 196 ? -0.480 -4.826 -13.733 1.00 96.19 196 GLU A N 1
ATOM 1535 C CA . GLU A 1 196 ? 0.092 -6.152 -13.463 1.00 96.19 196 GLU A CA 1
ATOM 1536 C C . GLU A 1 196 ? 0.606 -6.265 -12.018 1.00 96.19 196 GLU A C 1
ATOM 1538 O O . GLU A 1 196 ? 0.420 -7.283 -11.358 1.00 96.19 196 GLU A O 1
ATOM 1543 N N . LEU A 1 197 ? 1.224 -5.206 -11.486 1.00 96.31 197 LEU A N 1
ATOM 1544 C CA . LEU A 1 197 ? 1.678 -5.183 -10.097 1.00 96.31 197 LEU A CA 1
ATOM 1545 C C . LEU A 1 197 ? 0.502 -5.240 -9.109 1.00 96.31 197 LEU A C 1
ATOM 1547 O O . LEU A 1 197 ? 0.598 -5.923 -8.089 1.00 96.31 197 LEU A O 1
ATOM 1551 N N . LEU A 1 198 ? -0.619 -4.573 -9.411 1.00 97.19 198 LEU A N 1
ATOM 1552 C CA . LEU A 1 198 ? -1.856 -4.719 -8.638 1.00 97.19 198 LEU A CA 1
ATOM 1553 C C . LEU A 1 198 ? -2.340 -6.172 -8.649 1.00 97.19 198 LEU A C 1
ATOM 1555 O O . LEU A 1 198 ? -2.649 -6.694 -7.584 1.00 97.19 19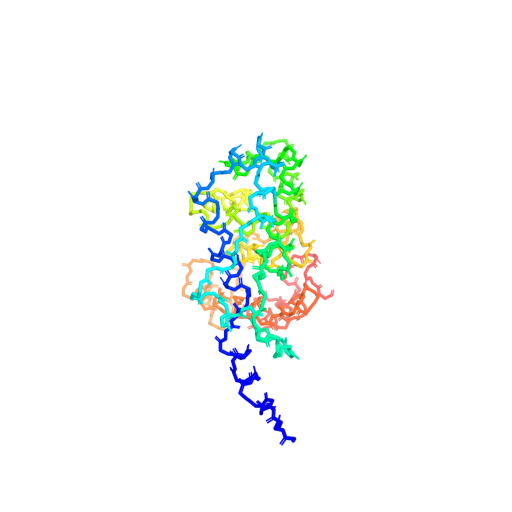8 LEU A O 1
ATOM 1559 N N . GLU A 1 199 ? -2.332 -6.846 -9.800 1.00 97.19 199 GLU A N 1
ATOM 1560 C CA . GLU A 1 199 ? -2.704 -8.265 -9.894 1.00 97.19 199 GLU A CA 1
ATOM 1561 C C . GLU A 1 199 ? -1.783 -9.159 -9.053 1.00 97.19 199 GLU A C 1
ATOM 1563 O O . GLU A 1 199 ? -2.265 -10.043 -8.338 1.00 97.19 199 GLU A O 1
ATOM 1568 N N . VAL A 1 200 ? -0.466 -8.915 -9.081 1.00 98.12 200 VAL A N 1
ATOM 1569 C CA . VAL A 1 200 ? 0.509 -9.637 -8.245 1.00 98.12 200 VAL A CA 1
ATOM 1570 C C . VAL A 1 200 ? 0.197 -9.454 -6.759 1.00 98.12 200 VAL A C 1
ATOM 1572 O O . VAL A 1 200 ? 0.224 -10.436 -6.016 1.00 98.12 200 VAL A O 1
ATOM 1575 N N . ILE A 1 201 ? -0.130 -8.235 -6.321 1.00 97.50 201 ILE A N 1
ATOM 1576 C CA . ILE A 1 201 ? -0.517 -7.952 -4.931 1.00 97.50 201 ILE A CA 1
ATOM 1577 C C . ILE A 1 201 ? -1.829 -8.662 -4.582 1.00 97.50 201 ILE A C 1
ATOM 1579 O O . ILE A 1 201 ? -1.882 -9.410 -3.609 1.00 97.50 201 ILE A O 1
ATOM 1583 N N . ASP A 1 202 ? -2.873 -8.447 -5.382 1.00 94.75 202 ASP A N 1
ATOM 1584 C CA . ASP A 1 202 ? -4.249 -8.849 -5.072 1.00 94.75 202 ASP A CA 1
ATOM 1585 C C . ASP A 1 202 ? -4.447 -10.367 -5.079 1.00 94.75 202 ASP A C 1
ATOM 1587 O O . ASP A 1 202 ? -5.328 -10.880 -4.392 1.00 94.75 202 ASP A O 1
ATOM 1591 N N . SER A 1 203 ? -3.618 -11.093 -5.829 1.00 94.81 203 SER A N 1
ATOM 1592 C CA . SER A 1 203 ? -3.659 -12.557 -5.884 1.00 94.81 203 SER A CA 1
ATOM 1593 C C . SER A 1 203 ? -2.617 -13.238 -4.990 1.00 94.81 203 SER A C 1
ATOM 1595 O O . SER A 1 203 ? -2.482 -14.458 -5.047 1.00 94.81 203 SER A O 1
ATOM 1597 N N . SER A 1 204 ? -1.836 -12.493 -4.200 1.00 96.44 204 SER A N 1
ATOM 1598 C CA . SER A 1 204 ? -0.876 -13.073 -3.250 1.00 96.44 204 SER A CA 1
ATOM 1599 C C . SER A 1 204 ? -1.520 -13.296 -1.881 1.00 96.44 204 SER A C 1
ATOM 1601 O O . SER A 1 204 ? -2.244 -12.444 -1.376 1.00 96.44 204 SER A O 1
ATOM 1603 N N . SER A 1 205 ? -1.239 -14.442 -1.259 1.00 94.00 205 SER A N 1
ATOM 1604 C CA . SER A 1 205 ? -1.757 -14.795 0.072 1.00 94.00 205 SER A CA 1
ATOM 1605 C C . SER A 1 205 ? -1.089 -14.007 1.200 1.00 94.00 205 SER A C 1
ATOM 1607 O O . SER A 1 205 ? -1.730 -13.656 2.188 1.00 94.00 205 SER A O 1
ATOM 1609 N N . ASP A 1 206 ? 0.200 -13.723 1.043 1.00 96.19 206 ASP A N 1
ATOM 1610 C CA . ASP A 1 206 ? 1.079 -13.161 2.062 1.00 96.19 206 ASP A CA 1
ATOM 1611 C C . ASP A 1 206 ? 2.245 -12.389 1.419 1.00 96.19 206 ASP A C 1
ATOM 1613 O O . ASP A 1 206 ? 2.464 -12.442 0.201 1.00 96.19 206 ASP A O 1
ATOM 1617 N N . TYR A 1 207 ? 3.017 -11.685 2.252 1.00 97.69 207 TYR A N 1
ATOM 1618 C CA . TYR A 1 207 ? 4.141 -10.863 1.805 1.00 97.69 207 TYR A CA 1
ATOM 1619 C C . TYR A 1 207 ? 5.262 -11.666 1.125 1.00 97.69 207 TYR A C 1
ATOM 1621 O O . TYR A 1 207 ? 5.850 -11.190 0.155 1.00 97.69 207 TYR A O 1
ATOM 1629 N N . ASN A 1 208 ? 5.547 -12.891 1.576 1.00 97.75 208 ASN A N 1
ATOM 1630 C CA . ASN A 1 208 ? 6.614 -13.713 0.995 1.00 97.75 208 ASN A CA 1
ATOM 1631 C C . ASN A 1 208 ? 6.228 -14.213 -0.402 1.00 97.75 208 ASN A C 1
ATOM 1633 O O . ASN A 1 208 ? 7.042 -14.202 -1.329 1.00 97.75 208 ASN A O 1
ATOM 1637 N N . THR A 1 209 ? 4.968 -14.607 -0.573 1.00 98.06 209 THR A N 1
ATOM 1638 C CA . THR A 1 209 ? 4.390 -14.965 -1.868 1.00 98.06 209 THR A CA 1
ATOM 1639 C C . THR A 1 209 ? 4.370 -13.764 -2.806 1.00 98.06 209 THR A C 1
ATOM 1641 O O . THR A 1 209 ? 4.802 -13.898 -3.953 1.00 98.06 209 THR A O 1
ATOM 1644 N N . PHE A 1 210 ? 3.971 -12.585 -2.318 1.00 98.50 210 PHE A N 1
ATOM 1645 C CA . PHE A 1 210 ? 4.080 -11.337 -3.074 1.00 98.50 210 PHE A CA 1
ATOM 1646 C C . PHE A 1 210 ? 5.521 -11.068 -3.519 1.00 98.50 210 PHE A C 1
ATOM 1648 O O . PHE A 1 210 ? 5.749 -10.874 -4.709 1.00 98.50 210 PHE A O 1
ATOM 1655 N N . LYS A 1 211 ? 6.499 -11.115 -2.603 1.00 98.62 211 LYS A N 1
ATOM 1656 C CA . LYS A 1 211 ? 7.912 -10.840 -2.903 1.00 98.62 211 LYS A CA 1
ATOM 1657 C C . LYS A 1 211 ? 8.442 -11.759 -4.008 1.00 98.62 211 LYS A C 1
ATOM 1659 O O . LYS A 1 211 ? 8.986 -11.267 -4.994 1.00 98.62 211 LYS A O 1
ATOM 1664 N N . ARG A 1 212 ? 8.215 -13.072 -3.906 1.00 98.38 212 ARG A N 1
ATOM 1665 C CA . ARG A 1 212 ? 8.633 -14.046 -4.933 1.00 98.38 212 ARG A CA 1
ATOM 1666 C C . ARG A 1 212 ? 7.991 -13.765 -6.294 1.00 98.38 212 ARG A C 1
ATOM 1668 O O . ARG A 1 212 ? 8.646 -13.820 -7.332 1.00 98.38 212 ARG A O 1
ATOM 1675 N N . ARG A 1 213 ? 6.693 -13.455 -6.309 1.00 98.50 213 ARG A N 1
ATOM 1676 C CA . ARG A 1 213 ? 5.966 -13.163 -7.554 1.00 98.50 213 ARG A CA 1
ATOM 1677 C C . ARG A 1 213 ? 6.378 -11.828 -8.161 1.00 98.50 213 ARG A C 1
ATOM 1679 O O . ARG A 1 213 ? 6.479 -11.739 -9.381 1.00 98.50 213 ARG A O 1
ATOM 1686 N N . LEU A 1 214 ? 6.673 -10.832 -7.329 1.00 98.56 214 LEU A N 1
ATOM 1687 C CA . LEU A 1 214 ? 7.230 -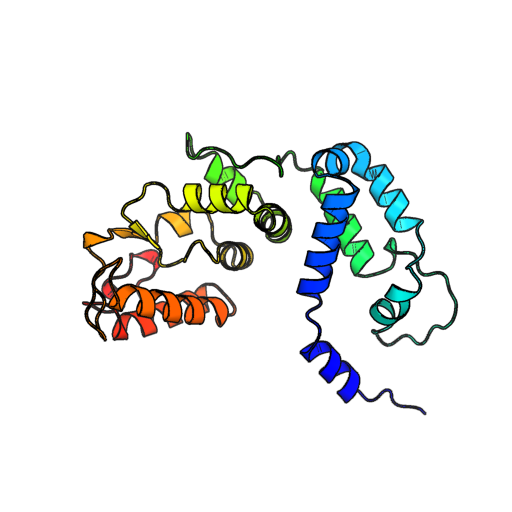9.554 -7.753 1.00 98.56 214 LEU A CA 1
ATOM 1688 C C . LEU A 1 214 ? 8.590 -9.743 -8.426 1.00 98.56 214 LEU A C 1
ATOM 1690 O O . LEU A 1 214 ? 8.817 -9.151 -9.473 1.00 98.56 214 LEU A O 1
ATOM 1694 N N . GLN A 1 215 ? 9.472 -10.572 -7.867 1.00 98.62 215 GLN A N 1
ATOM 1695 C CA . GLN A 1 215 ? 10.779 -10.872 -8.463 1.00 98.62 215 GLN A CA 1
ATOM 1696 C C . GLN A 1 215 ? 10.626 -11.505 -9.853 1.00 98.62 215 GLN A C 1
ATOM 1698 O O . GLN A 1 215 ? 11.238 -11.049 -10.818 1.00 98.62 215 GLN A O 1
ATOM 1703 N N . ASN A 1 216 ? 9.735 -12.490 -9.990 1.00 98.19 216 ASN A N 1
ATOM 1704 C CA . ASN A 1 216 ? 9.440 -13.102 -11.288 1.00 98.19 216 ASN A CA 1
ATOM 1705 C C . ASN A 1 216 ? 8.863 -12.091 -12.288 1.00 98.19 216 ASN A C 1
ATOM 1707 O O . ASN A 1 216 ? 9.288 -12.044 -13.440 1.00 98.19 216 ASN A O 1
ATOM 1711 N N . TRP A 1 217 ? 7.923 -11.256 -11.844 1.00 98.06 217 TRP A N 1
ATOM 1712 C CA . TRP A 1 217 ? 7.365 -10.180 -12.659 1.00 98.06 217 TRP A CA 1
ATOM 1713 C C . TRP A 1 217 ? 8.445 -9.168 -13.079 1.00 98.06 217 TRP A C 1
ATOM 1715 O O . TRP A 1 217 ? 8.494 -8.756 -14.239 1.00 98.06 217 TRP A O 1
ATOM 1725 N N . ALA A 1 218 ? 9.360 -8.819 -12.173 1.00 97.88 218 ALA A N 1
ATOM 1726 C CA . ALA A 1 218 ? 10.439 -7.869 -12.417 1.00 97.88 218 ALA A CA 1
ATOM 1727 C C . ALA A 1 218 ? 11.423 -8.375 -13.476 1.00 97.88 218 ALA A C 1
ATOM 1729 O O . ALA A 1 218 ? 11.816 -7.593 -14.338 1.00 97.88 218 ALA A O 1
ATOM 1730 N N . ASN A 1 219 ? 11.743 -9.674 -13.491 1.00 97.75 219 ASN A N 1
ATOM 1731 C CA . ASN A 1 219 ? 12.567 -10.288 -14.542 1.00 97.75 219 ASN A CA 1
ATOM 1732 C C . ASN A 1 219 ? 12.000 -10.076 -15.952 1.00 97.75 219 ASN A C 1
ATOM 1734 O O . ASN A 1 219 ? 12.757 -9.983 -16.914 1.00 97.75 219 ASN A O 1
ATOM 1738 N N . TYR A 1 220 ? 10.676 -9.966 -16.079 1.00 96.19 220 TYR A N 1
ATOM 1739 C CA . TYR A 1 220 ? 10.022 -9.710 -17.359 1.00 96.19 220 TYR A CA 1
ATOM 1740 C C . TYR A 1 220 ? 9.821 -8.216 -17.658 1.00 96.19 220 TYR A C 1
ATOM 1742 O O . TYR A 1 220 ? 9.741 -7.829 -18.829 1.00 96.19 220 TYR A O 1
ATOM 1750 N N . ARG A 1 221 ? 9.698 -7.376 -16.620 1.00 95.12 221 ARG A N 1
ATOM 1751 C CA . ARG A 1 221 ? 9.218 -5.990 -16.751 1.00 95.12 221 ARG A CA 1
ATOM 1752 C C . ARG A 1 221 ? 10.225 -4.904 -16.434 1.00 95.12 221 ARG A C 1
ATOM 1754 O O . ARG A 1 221 ? 9.944 -3.767 -16.807 1.00 95.12 221 ARG A O 1
ATOM 1761 N N . LEU A 1 222 ? 11.361 -5.193 -15.806 1.00 95.50 222 LEU A N 1
ATOM 1762 C CA . LEU A 1 222 ? 12.376 -4.190 -15.468 1.00 95.50 222 LEU A CA 1
ATOM 1763 C C . LEU A 1 222 ? 13.656 -4.384 -16.277 1.00 95.50 222 LEU A C 1
ATOM 1765 O O . LEU A 1 222 ? 14.124 -5.504 -16.473 1.00 95.50 222 LEU A O 1
ATOM 1769 N N . GLU A 1 223 ? 14.256 -3.276 -16.711 1.00 93.75 223 GLU A N 1
ATOM 1770 C CA . GLU A 1 223 ? 15.651 -3.294 -17.160 1.00 93.75 223 GLU A CA 1
ATOM 1771 C C . GLU A 1 223 ? 16.540 -3.742 -15.985 1.00 93.75 223 GLU A C 1
ATOM 1773 O O . GLU A 1 223 ? 16.481 -3.152 -14.907 1.00 93.75 223 GLU A O 1
ATOM 1778 N N . GLY A 1 224 ? 17.313 -4.818 -16.171 1.00 94.69 224 GLY A N 1
ATOM 1779 C CA . GLY A 1 224 ? 18.099 -5.471 -15.108 1.00 94.69 224 GLY A CA 1
ATOM 1780 C C . GLY A 1 224 ? 17.320 -6.464 -14.228 1.00 94.69 224 GLY A C 1
ATOM 1781 O O . GLY A 1 224 ? 17.898 -7.067 -13.327 1.00 94.69 224 GLY A O 1
ATOM 1782 N N . GLY A 1 225 ? 16.033 -6.694 -14.508 1.00 96.88 225 GLY A N 1
ATOM 1783 C CA . GLY A 1 225 ? 15.242 -7.748 -13.872 1.00 96.88 225 GLY A CA 1
ATOM 1784 C C . GLY A 1 225 ? 15.015 -7.554 -12.369 1.00 96.88 225 GLY A C 1
ATOM 1785 O O . GLY A 1 225 ? 14.901 -6.430 -11.877 1.00 96.88 225 GLY A O 1
ATOM 1786 N N . ALA A 1 226 ? 14.923 -8.661 -11.628 1.00 97.56 226 ALA A N 1
ATOM 1787 C CA . ALA A 1 226 ? 14.703 -8.654 -10.180 1.00 97.56 226 ALA A CA 1
ATOM 1788 C C . ALA A 1 226 ? 15.843 -7.988 -9.388 1.00 97.56 226 ALA A C 1
ATOM 1790 O O . ALA A 1 226 ? 15.592 -7.431 -8.320 1.00 97.56 226 ALA A O 1
ATOM 1791 N N . GLU A 1 227 ? 17.069 -7.978 -9.916 1.00 97.38 227 GLU A N 1
ATOM 1792 C CA . GLU A 1 227 ? 18.220 -7.315 -9.283 1.00 97.38 227 GLU A CA 1
ATOM 1793 C C . GLU A 1 227 ? 18.076 -5.786 -9.236 1.00 97.38 227 GLU A C 1
ATOM 1795 O O . GLU A 1 227 ? 18.640 -5.122 -8.362 1.00 97.38 227 GLU A O 1
ATOM 1800 N N . SER A 1 228 ? 17.253 -5.217 -10.120 1.00 95.88 228 SER A N 1
ATOM 1801 C CA . SER A 1 228 ? 16.933 -3.784 -10.137 1.00 95.88 228 SER A CA 1
ATOM 1802 C C . SER A 1 228 ? 15.931 -3.362 -9.054 1.00 95.88 228 SER A C 1
ATOM 1804 O O . SER A 1 228 ? 15.694 -2.168 -8.860 1.00 95.88 228 SER A O 1
ATOM 1806 N N . LEU A 1 229 ? 15.336 -4.310 -8.320 1.00 97.50 229 LEU A N 1
ATOM 1807 C CA . LEU A 1 229 ? 14.495 -4.013 -7.157 1.00 97.50 229 LEU A CA 1
ATOM 1808 C C . LEU A 1 229 ? 15.344 -3.437 -6.002 1.00 97.50 229 LEU A C 1
ATOM 1810 O O . LEU A 1 229 ? 16.568 -3.589 -5.981 1.00 97.50 229 LEU A O 1
ATOM 1814 N N . PRO A 1 230 ? 14.748 -2.760 -5.004 1.00 96.88 230 PRO A N 1
ATOM 1815 C CA . PRO A 1 230 ? 15.479 -2.355 -3.804 1.00 96.88 230 PRO A CA 1
ATOM 1816 C C . PRO A 1 230 ? 15.933 -3.588 -3.010 1.00 96.88 230 PRO A C 1
ATOM 1818 O O . PRO A 1 230 ? 15.288 -4.634 -3.062 1.00 96.88 230 PRO A O 1
ATOM 1821 N N . ARG A 1 231 ? 17.024 -3.464 -2.239 1.00 95.62 231 ARG A N 1
ATOM 1822 C CA . ARG A 1 231 ? 17.715 -4.588 -1.568 1.00 95.62 231 ARG A CA 1
ATOM 1823 C C . ARG A 1 231 ? 16.774 -5.554 -0.831 1.00 95.62 231 ARG A C 1
ATOM 1825 O O . ARG A 1 231 ? 16.949 -6.757 -0.944 1.00 95.62 231 ARG A O 1
ATOM 1832 N N . GLY A 1 232 ? 15.753 -5.059 -0.127 1.00 95.31 232 GLY A N 1
ATOM 1833 C CA . GLY A 1 232 ? 14.809 -5.919 0.605 1.00 95.31 232 GLY A CA 1
ATOM 1834 C C . GLY A 1 232 ? 13.853 -6.750 -0.268 1.00 95.31 232 GLY A C 1
ATOM 1835 O O . GLY A 1 232 ? 13.236 -7.691 0.235 1.00 95.31 232 GLY A O 1
ATOM 1836 N N . LEU A 1 233 ? 13.745 -6.447 -1.565 1.00 97.38 233 LEU A N 1
ATOM 1837 C CA . LEU A 1 233 ? 12.900 -7.143 -2.543 1.00 97.38 233 LEU A CA 1
ATOM 1838 C C . LEU A 1 233 ? 13.694 -7.984 -3.555 1.00 97.38 233 LEU A C 1
ATOM 1840 O O . LEU A 1 233 ? 13.079 -8.754 -4.291 1.00 97.38 233 LEU A O 1
ATOM 1844 N N . ARG A 1 234 ? 15.029 -7.899 -3.567 1.00 96.06 234 ARG A N 1
ATOM 1845 C CA . ARG A 1 234 ? 15.889 -8.758 -4.398 1.00 96.06 234 ARG A CA 1
ATOM 1846 C C . ARG A 1 234 ? 15.844 -10.230 -3.942 1.00 96.06 234 ARG A C 1
ATOM 1848 O O . ARG A 1 234 ? 15.409 -10.470 -2.801 1.00 96.06 234 ARG A O 1
ATOM 1855 N N . PRO A 1 235 ? 16.175 -11.181 -4.840 1.00 91.94 235 PRO A N 1
ATOM 1856 C CA . PRO A 1 235 ? 16.361 -12.596 -4.512 1.00 91.94 235 PRO A CA 1
ATOM 1857 C C . PRO A 1 235 ? 17.341 -12.829 -3.359 1.00 91.94 235 PRO A C 1
ATOM 1859 O O . PRO A 1 235 ? 18.273 -12.012 -3.188 1.00 91.94 235 PRO A O 1
#

pLDDT: mean 75.65, std 21.51, range [32.16, 98.62]

Sequence (235 aa):
MAGTDQSIIDFLKGQFSWKKTFIAAGVAFVLVFGGETLGSHSDDIIKWINNRNVPEFAQSFVNSGDSLATTASMKIGDTPLGEWLQKFSSGSNRNVNLGFVPSVKNGEFNRWFNSLTPDEFDQIWADSNLRKAIKSRLRHPGG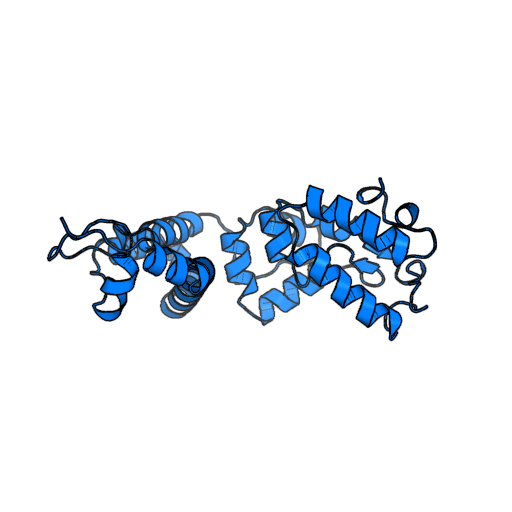LHEWLLVSRAPTFKRWGVTAEQIKELRTAISDVKFVNPKGAHGRKGSTKAHNELLEVIDSSSDYNTFKRRLQNWANYRLEGGAESLPRGLRP

Secondary structure (DSSP, 8-state):
-----HHHHHHHHHH--HHHHHHHHHHHHHHHH-HHHHHHSHHHHHHHHHHSBPPHHHHHHHT-SS----S---BGGGSHHHHHHHHHHHHTTS---TT----SGGGHHHHHHHHS-HHHHHHHHHSHHHHHHHHHHHT-SSSEEESS-GGGHHHHHHTT--HHHHHHSEEEGGG-EETTTTEETTSHHHHHHHHHHHHHHHT-SSHHHHHHHHHHHHHHHBTTGGGGS-GGG--

Foldseek 3Di:
DDDDDVVVLVVCCVVDDVVVVLLVVLLVVCVVQPLVNLLVCLVVQLVQQQPAFDDPVCPVVQPSPDDPPPDDRDGNCNGPSNVVVNCVSVVSPPPQPLPDQDDPPPNPNQVNLLPDQLVSVSNSCVDPVSVVVNQVSLCPPPQWAFLPRSVVVSLCSVQSHTSVNRNQQIHGQVLWFWVPPTDGPPDPLNVVVVVVSVVLSVPAPHDVSSLVVSQVVQQHITDVGQVSTRPVSHD

Organism: NCBI:txid2756294

Radius of gyration: 22.06 Å; chains: 1; bounding box: 56×52×52 Å